Protein AF-A0A1Y3S748-F1 (afdb_monomer)

Secondary structure (DSSP, 8-state):
-HHHHHHHHHHHHHHHHHHHHHHHHHHHHHHHHHHHHHHHHHHHHHHHHHHHHHHHHHHHHHHHHHHHHHHHHHHTT-PPPHHHHHHHT--HHHHHHHHHHHHHHHHHHHHHTT-------------------------EEEETTTEEEEHHHHHHHHHTTSEEEEEE-TTSPEEEEE-S----S------

Solvent-accessible surface area (backbone atoms only — not comparable to full-atom values): 11242 Å² total; per-residue (Å²): 127,64,71,62,58,54,50,55,48,50,54,52,48,52,54,48,51,54,52,48,54,53,50,53,53,53,53,52,53,51,52,52,52,51,52,54,52,51,51,52,51,52,54,50,53,50,49,53,51,52,53,51,51,52,53,50,52,52,51,50,51,53,22,52,53,29,36,55,50,42,51,56,34,24,66,74,47,41,84,63,52,72,70,47,38,63,52,34,69,60,52,71,66,58,53,52,54,48,29,51,52,34,40,50,51,52,52,50,54,55,50,67,73,61,78,77,81,90,76,90,74,92,76,79,94,76,93,77,93,78,83,90,83,75,87,66,95,58,65,64,33,70,27,68,98,71,44,66,29,29,55,69,50,51,50,52,36,35,74,73,52,36,27,42,80,78,51,61,48,99,85,71,45,72,34,44,42,65,45,98,50,76,82,88,60,94,73,86,70,76,110

pLDDT: mean 78.71, std 17.32, range [29.34, 96.62]

Mean predicted aligned error: 19.44 Å

Structure (mmCIF, N/CA/C/O backbone):
data_AF-A0A1Y3S748-F1
#
_entry.id   AF-A0A1Y3S748-F1
#
loop_
_atom_site.group_PDB
_atom_site.id
_atom_site.type_symbol
_atom_site.label_atom_id
_atom_site.label_alt_id
_atom_site.label_comp_id
_atom_site.label_asym_id
_atom_site.label_entity_id
_atom_site.label_seq_id
_atom_site.pdbx_PDB_ins_code
_atom_site.Cartn_x
_atom_site.Cartn_y
_atom_site.Cartn_z
_atom_site.occupancy
_atom_site.B_iso_or_equiv
_atom_site.auth_seq_id
_atom_site.auth_comp_id
_atom_site.auth_asym_id
_atom_site.auth_atom_id
_atom_site.pdbx_PDB_model_num
ATOM 1 N N . LYS A 1 1 ? -48.186 2.922 76.878 1.00 57.69 1 LYS A N 1
ATOM 2 C CA . LYS A 1 1 ? -47.922 3.452 75.512 1.00 57.69 1 LYS A CA 1
ATOM 3 C C . LYS A 1 1 ? -46.750 2.746 74.786 1.00 57.69 1 LYS A C 1
ATOM 5 O O . LYS A 1 1 ? -46.243 3.296 73.823 1.00 57.69 1 LYS A O 1
ATOM 10 N N . LEU A 1 2 ? -46.349 1.522 75.176 1.00 58.25 2 LEU A N 1
ATOM 11 C CA . LEU A 1 2 ? -45.233 0.784 74.543 1.00 58.25 2 LEU A CA 1
ATOM 12 C C . LEU A 1 2 ? -45.619 0.041 73.246 1.00 58.25 2 LEU A C 1
ATOM 14 O O . LEU A 1 2 ? -44.793 -0.078 72.352 1.00 58.25 2 LEU A O 1
ATOM 18 N N . GLY A 1 3 ? -46.869 -0.423 73.120 1.00 61.03 3 GLY A N 1
ATOM 19 C CA . GLY A 1 3 ? -47.312 -1.209 71.956 1.00 61.03 3 GLY A CA 1
ATOM 20 C C . GLY A 1 3 ? -47.287 -0.448 70.624 1.00 61.03 3 GLY A C 1
ATOM 21 O O . GLY A 1 3 ? -46.913 -1.027 69.614 1.00 61.03 3 GLY A O 1
ATOM 22 N N . GLN A 1 4 ? -47.606 0.855 70.626 1.00 59.75 4 GLN A N 1
ATOM 23 C CA . GLN A 1 4 ? -47.505 1.688 69.415 1.00 59.75 4 GLN A CA 1
ATOM 24 C C . GLN A 1 4 ? -46.046 1.969 69.027 1.00 59.75 4 GLN A C 1
ATOM 26 O O . GLN A 1 4 ? -45.695 1.857 67.863 1.00 59.75 4 GLN A O 1
ATOM 31 N N . TYR A 1 5 ? -45.169 2.216 70.006 1.00 61.28 5 TYR A N 1
ATOM 32 C CA . TYR A 1 5 ? -43.748 2.485 69.751 1.00 61.28 5 TYR A CA 1
ATOM 33 C C . TYR A 1 5 ? -43.009 1.278 69.144 1.00 61.28 5 TYR A C 1
ATOM 35 O O . TYR A 1 5 ? -42.084 1.446 68.354 1.00 61.28 5 TYR A O 1
ATOM 43 N N . ASN A 1 6 ? -43.423 0.058 69.504 1.00 61.78 6 ASN A N 1
ATOM 44 C CA . ASN A 1 6 ? -42.869 -1.174 68.937 1.00 61.78 6 ASN A CA 1
ATOM 45 C C . ASN A 1 6 ? -43.401 -1.455 67.521 1.00 61.78 6 ASN A C 1
ATOM 47 O O . ASN A 1 6 ? -42.641 -1.932 66.685 1.00 61.78 6 ASN A O 1
ATOM 51 N N . GLY A 1 7 ? -44.663 -1.115 67.232 1.00 66.12 7 GLY A N 1
ATOM 52 C CA . GLY A 1 7 ? -45.237 -1.220 65.885 1.00 66.12 7 GLY A CA 1
ATOM 53 C C . GLY A 1 7 ? -44.633 -0.217 64.898 1.00 66.12 7 GLY A C 1
ATOM 54 O O . GLY A 1 7 ? -44.266 -0.599 63.791 1.00 66.12 7 GLY A O 1
ATOM 55 N N . ASP A 1 8 ? -44.440 1.033 65.324 1.00 69.56 8 ASP A N 1
ATOM 56 C CA . ASP A 1 8 ? -43.813 2.075 64.500 1.00 69.56 8 ASP A CA 1
ATOM 57 C C . ASP A 1 8 ? -42.334 1.765 64.217 1.00 69.56 8 ASP A C 1
ATOM 59 O O . ASP A 1 8 ? -41.838 2.027 63.120 1.00 69.56 8 ASP A O 1
ATOM 63 N N . LYS A 1 9 ? -41.626 1.153 65.181 1.00 70.75 9 LYS A N 1
ATOM 64 C CA . LYS A 1 9 ? -40.250 0.670 64.986 1.00 70.75 9 LYS A CA 1
ATOM 65 C C . LYS A 1 9 ? -40.161 -0.488 63.998 1.00 70.75 9 LYS A C 1
ATOM 67 O O . LYS A 1 9 ? -39.280 -0.459 63.146 1.00 70.75 9 LYS A O 1
ATOM 72 N N . GLU A 1 10 ? -41.035 -1.486 64.110 1.00 73.88 10 GLU A N 1
ATOM 73 C CA . GLU A 1 10 ? -41.064 -2.612 63.168 1.00 73.88 10 GLU A CA 1
ATOM 74 C C . GLU A 1 10 ? -41.426 -2.146 61.756 1.00 73.88 10 GLU A C 1
ATOM 76 O O . GLU A 1 10 ? -40.746 -2.494 60.795 1.00 73.88 10 GLU A O 1
ATOM 81 N N . PHE A 1 11 ? -42.416 -1.262 61.617 1.00 81.50 11 PHE A N 1
ATOM 82 C CA . PHE A 1 11 ? -42.778 -0.686 60.321 1.00 81.50 11 PHE A CA 1
ATOM 83 C C . PHE A 1 11 ? -41.630 0.123 59.695 1.00 81.50 11 PHE A C 1
ATOM 85 O O . PHE A 1 11 ? -41.334 -0.025 58.508 1.00 81.50 11 PHE A O 1
ATOM 92 N N . ALA A 1 12 ? -40.934 0.938 60.494 1.00 81.44 12 ALA A N 1
ATOM 93 C CA . ALA A 1 12 ? -39.760 1.678 60.037 1.00 81.44 12 ALA A CA 1
ATOM 94 C C . ALA A 1 12 ? -38.594 0.751 59.648 1.00 81.44 12 ALA A C 1
ATOM 96 O O . ALA A 1 12 ? -37.880 1.034 58.686 1.00 81.44 12 ALA A O 1
ATOM 97 N N . TYR A 1 13 ? -38.407 -0.358 60.368 1.00 81.81 13 TYR A N 1
ATOM 98 C CA . TYR A 1 13 ? -37.356 -1.332 60.084 1.00 81.81 13 TYR A CA 1
ATOM 99 C C . TYR A 1 13 ? -37.619 -2.115 58.790 1.00 81.81 13 TYR A C 1
ATOM 101 O O . TYR A 1 13 ? -36.712 -2.249 57.970 1.00 81.81 13 TYR A O 1
ATOM 109 N N . GLN A 1 14 ? -38.860 -2.546 58.552 1.00 87.25 14 GLN A N 1
ATOM 110 C CA . GLN A 1 14 ? -39.246 -3.191 57.291 1.00 87.25 14 GLN A CA 1
ATOM 111 C C . GLN A 1 14 ? -39.068 -2.244 56.098 1.00 87.25 14 GLN A C 1
ATOM 113 O O . GLN A 1 14 ? -38.466 -2.615 55.094 1.00 87.25 14 GLN A O 1
ATOM 118 N N . GLN A 1 15 ? -39.473 -0.978 56.244 1.00 84.88 15 GLN A N 1
ATOM 119 C CA . GLN A 1 15 ? -39.251 0.032 55.204 1.00 84.88 15 GLN A CA 1
ATOM 120 C C . GLN A 1 15 ? -37.765 0.305 54.937 1.00 84.88 15 GLN A C 1
ATOM 122 O O . GLN A 1 15 ? -37.368 0.552 53.796 1.00 84.88 15 GLN A O 1
ATOM 127 N N . TYR A 1 16 ? -36.922 0.253 55.970 1.00 88.31 16 TYR A N 1
ATOM 128 C CA . TYR A 1 16 ? -35.476 0.359 55.805 1.00 88.31 16 TYR A CA 1
ATOM 129 C C . TYR A 1 16 ? -34.901 -0.837 55.034 1.00 88.31 16 TYR A C 1
ATOM 131 O O . TYR A 1 16 ? -34.121 -0.631 54.104 1.00 88.31 16 TYR A O 1
ATOM 139 N N . LEU A 1 17 ? -35.302 -2.064 55.379 1.00 90.06 17 LEU A N 1
ATOM 140 C CA . LEU A 1 17 ? -34.872 -3.283 54.688 1.00 90.06 17 LEU A CA 1
ATOM 141 C C . LEU A 1 17 ? -35.274 -3.278 53.210 1.00 90.06 17 LEU A C 1
ATOM 143 O O . LEU A 1 17 ? -34.442 -3.559 52.348 1.00 90.06 17 LEU A O 1
ATOM 147 N N . ASP A 1 18 ? -36.510 -2.889 52.904 1.00 90.69 18 ASP A N 1
ATOM 148 C CA . ASP A 1 18 ? -36.993 -2.788 51.526 1.00 90.69 18 ASP A CA 1
ATOM 149 C C . ASP A 1 18 ? -36.196 -1.762 50.715 1.00 90.69 18 ASP A C 1
ATOM 151 O O . ASP A 1 18 ? -35.791 -2.025 49.577 1.00 90.69 18 ASP A O 1
ATOM 155 N N . ASN A 1 19 ? -35.910 -0.600 51.306 1.00 89.25 19 ASN A N 1
ATOM 156 C CA . ASN A 1 19 ? -35.074 0.413 50.667 1.00 89.25 19 ASN A CA 1
ATOM 157 C C . ASN A 1 19 ? -33.624 -0.056 50.492 1.00 89.25 19 ASN A C 1
ATOM 159 O O . ASN A 1 19 ? -33.014 0.219 49.456 1.00 89.25 19 ASN A O 1
ATOM 163 N N . TYR A 1 20 ? -33.078 -0.790 51.460 1.00 89.62 20 TYR A N 1
ATOM 164 C CA . TYR A 1 20 ? -31.736 -1.358 51.376 1.00 89.62 20 TYR A CA 1
ATOM 165 C C . TYR A 1 20 ? -31.628 -2.391 50.244 1.00 89.62 20 TYR A C 1
ATOM 167 O O . TYR A 1 20 ? -30.715 -2.309 49.423 1.00 89.62 20 TYR A O 1
ATOM 175 N N . ASN A 1 21 ? -32.598 -3.301 50.126 1.00 90.62 21 ASN A N 1
ATOM 176 C CA . ASN A 1 21 ? -32.639 -4.313 49.066 1.00 90.62 21 ASN A CA 1
ATOM 177 C C . ASN A 1 21 ? -32.766 -3.694 47.665 1.00 90.62 21 ASN A C 1
ATOM 179 O O . ASN A 1 21 ? -32.111 -4.141 46.717 1.00 90.62 21 ASN A O 1
ATOM 183 N N . LYS A 1 22 ? -33.563 -2.625 47.529 1.00 90.12 22 LYS A N 1
ATOM 184 C CA . LYS A 1 22 ? -33.654 -1.850 46.280 1.00 90.12 22 LYS A CA 1
ATOM 185 C C . LYS A 1 22 ? -32.325 -1.202 45.912 1.00 90.12 22 LYS A C 1
ATOM 187 O O . LYS A 1 22 ? -31.930 -1.258 44.750 1.00 90.12 22 LYS A O 1
ATOM 192 N N . LEU A 1 23 ? -31.630 -0.616 46.887 1.00 90.69 23 LEU A N 1
ATOM 193 C CA . LEU A 1 23 ? -30.332 0.010 46.654 1.00 90.69 23 LEU A CA 1
ATOM 194 C C . LEU A 1 23 ? -29.281 -1.020 46.219 1.00 90.69 23 LEU A C 1
ATOM 196 O O . LEU A 1 23 ? -28.557 -0.773 45.260 1.00 90.69 23 LEU A O 1
ATOM 200 N N . GLN A 1 24 ? -29.238 -2.186 46.868 1.00 88.62 24 GLN A N 1
ATOM 201 C CA . GLN A 1 24 ? -28.350 -3.285 46.474 1.00 88.62 24 GLN A CA 1
ATOM 202 C C . GLN A 1 24 ? -28.630 -3.762 45.043 1.00 88.62 24 GLN A C 1
ATOM 204 O O . GLN A 1 24 ? -27.704 -3.903 44.248 1.00 88.62 24 GLN A O 1
ATOM 209 N N . SER A 1 25 ? -29.907 -3.925 44.681 1.00 88.94 25 SER A N 1
ATOM 210 C CA . SER A 1 25 ? -30.296 -4.311 43.316 1.00 88.94 25 SER A CA 1
ATOM 211 C C . SER A 1 25 ? -29.895 -3.257 42.279 1.00 88.94 25 SER A C 1
ATOM 213 O O . SER A 1 25 ? -29.412 -3.594 41.202 1.00 88.94 25 SER A O 1
ATOM 215 N N . TYR A 1 26 ? -30.069 -1.971 42.597 1.00 86.62 26 TYR A N 1
ATOM 216 C CA . TYR A 1 26 ? -29.672 -0.877 41.711 1.00 86.62 26 TYR A CA 1
ATOM 217 C C . TYR A 1 26 ? -28.157 -0.838 41.486 1.00 86.62 26 TYR A C 1
ATOM 219 O O . TYR A 1 26 ? -27.719 -0.692 40.349 1.00 86.62 26 TYR A O 1
ATOM 227 N N . LEU A 1 27 ? -27.362 -1.012 42.547 1.00 86.69 27 LEU A N 1
ATOM 228 C CA . LEU A 1 27 ? -25.901 -1.051 42.452 1.00 86.69 27 LEU A CA 1
ATOM 229 C C . LEU A 1 27 ? -25.405 -2.247 41.631 1.00 86.69 27 LEU A C 1
ATOM 231 O O . LEU A 1 27 ? -24.523 -2.062 40.798 1.00 86.69 27 LEU A O 1
ATOM 235 N N . GLY A 1 28 ? -26.000 -3.431 41.816 1.00 85.62 28 GLY A N 1
ATOM 236 C CA . GLY A 1 28 ? -25.685 -4.616 41.011 1.00 85.62 28 GLY A CA 1
ATOM 237 C C . GLY A 1 28 ? -25.932 -4.378 39.520 1.00 85.62 28 GLY A C 1
ATOM 238 O O . GLY A 1 28 ? -25.017 -4.521 38.716 1.00 85.62 28 GLY A O 1
ATOM 239 N N . ASN A 1 29 ? -27.122 -3.878 39.166 1.00 83.94 29 ASN A N 1
ATOM 240 C CA . ASN A 1 29 ? -27.449 -3.537 37.778 1.00 83.94 29 ASN A CA 1
ATOM 241 C C . ASN A 1 29 ? -26.489 -2.492 37.190 1.00 83.94 29 ASN A C 1
ATOM 243 O O . ASN A 1 29 ? -26.109 -2.586 36.028 1.00 83.94 29 ASN A O 1
ATOM 247 N N . LEU A 1 30 ? -26.087 -1.486 37.976 1.00 83.31 30 LEU A N 1
ATOM 248 C CA . LEU A 1 30 ? -25.142 -0.470 37.513 1.00 83.31 30 LEU A CA 1
ATOM 249 C C . LEU A 1 30 ? -23.766 -1.070 37.216 1.00 83.31 30 LEU A C 1
ATOM 251 O O . LEU A 1 30 ? -23.098 -0.649 36.276 1.00 83.31 30 LEU A O 1
ATOM 255 N N . GLN A 1 31 ? -23.325 -2.020 38.035 1.00 81.31 31 GLN A N 1
ATOM 256 C CA . GLN A 1 31 ? -22.035 -2.677 37.876 1.00 81.31 31 GLN A CA 1
ATOM 257 C C . GLN A 1 31 ? -22.018 -3.595 36.647 1.00 81.31 31 GLN A C 1
ATOM 259 O O . GLN A 1 31 ? -21.046 -3.566 35.892 1.00 81.31 31 GLN A O 1
ATOM 264 N N . ASP A 1 32 ? -23.108 -4.324 36.399 1.00 82.19 32 ASP A N 1
ATOM 265 C CA . ASP A 1 32 ? -23.265 -5.165 35.208 1.00 82.19 32 ASP A CA 1
ATOM 266 C C . ASP A 1 32 ? -23.304 -4.321 33.924 1.00 82.19 32 ASP A C 1
ATOM 268 O O . ASP A 1 32 ? -22.556 -4.590 32.986 1.00 82.19 32 ASP A O 1
ATOM 272 N N . VAL A 1 33 ? -24.073 -3.223 33.915 1.00 81.69 33 VAL A N 1
ATOM 273 C CA . VAL A 1 33 ? -24.124 -2.286 32.776 1.00 81.69 33 VAL A CA 1
ATOM 274 C C . VAL A 1 33 ? -22.751 -1.674 32.485 1.00 81.69 33 VAL A C 1
ATOM 276 O O . VAL A 1 33 ? -22.342 -1.609 31.327 1.00 81.69 33 VAL A O 1
ATOM 279 N N . ASN A 1 34 ? -22.014 -1.257 33.520 1.00 86.94 34 ASN A N 1
ATOM 280 C CA . ASN A 1 34 ? -20.668 -0.704 33.342 1.00 86.94 34 ASN A CA 1
ATOM 281 C C . ASN A 1 34 ? -19.682 -1.741 32.783 1.00 86.94 34 ASN A C 1
ATOM 283 O O . ASN A 1 34 ? -18.836 -1.399 31.956 1.00 86.94 34 ASN A O 1
ATOM 287 N N . ASN A 1 35 ? -19.777 -3.003 33.212 1.00 85.12 35 ASN A N 1
ATOM 288 C CA . ASN A 1 35 ? -18.939 -4.072 32.675 1.00 85.12 35 ASN A CA 1
ATOM 289 C C . ASN A 1 35 ? -19.244 -4.339 31.196 1.00 85.12 35 ASN A C 1
ATOM 291 O O . ASN A 1 35 ? -18.310 -4.439 30.401 1.00 85.12 35 ASN A O 1
ATOM 295 N N . ASP A 1 36 ? -20.519 -4.402 30.814 1.00 90.75 36 ASP A N 1
ATOM 296 C CA . ASP A 1 36 ? -20.929 -4.615 29.422 1.00 90.75 36 ASP A CA 1
ATOM 297 C C . ASP A 1 36 ? -20.469 -3.474 28.504 1.00 90.75 36 ASP A C 1
ATOM 299 O O . ASP A 1 36 ? -19.992 -3.708 27.389 1.00 90.75 36 ASP A O 1
ATOM 303 N N . GLU A 1 37 ? -20.582 -2.229 28.968 1.00 89.75 37 GLU A N 1
ATOM 304 C CA . GLU A 1 37 ? -20.130 -1.053 28.224 1.00 89.75 37 GLU A CA 1
ATOM 305 C C . GLU A 1 37 ? -18.603 -1.040 28.057 1.00 89.75 37 GLU A C 1
ATOM 307 O O . GLU A 1 37 ? -18.096 -0.755 26.969 1.00 89.75 37 GLU A O 1
ATOM 312 N N . TYR A 1 38 ? -17.860 -1.441 29.094 1.00 88.50 38 TYR A N 1
ATOM 313 C CA . TYR A 1 38 ? -16.408 -1.577 29.013 1.00 88.50 38 TYR A CA 1
ATOM 314 C C . TYR A 1 38 ? -15.974 -2.673 28.030 1.00 88.50 38 TYR A C 1
ATOM 316 O O . TYR A 1 38 ? -15.060 -2.443 27.238 1.00 88.50 38 TYR A O 1
ATOM 324 N N . GLN A 1 39 ? -16.642 -3.833 28.020 1.00 91.88 39 GLN A N 1
ATOM 325 C CA . GLN A 1 39 ? -16.348 -4.891 27.043 1.00 91.88 39 GLN A CA 1
ATOM 326 C C . GLN A 1 39 ? -16.613 -4.423 25.609 1.00 91.88 39 GLN A C 1
ATOM 328 O O . GLN A 1 39 ? -15.751 -4.575 24.749 1.00 91.88 39 GLN A O 1
ATOM 333 N N . LYS A 1 40 ? -17.743 -3.745 25.362 1.00 94.00 40 LYS A N 1
ATOM 334 C CA . LYS A 1 40 ? -18.032 -3.147 24.047 1.00 94.00 40 LYS A CA 1
ATOM 335 C C . LYS A 1 40 ? -16.955 -2.160 23.606 1.00 94.00 40 LYS A C 1
ATOM 337 O O . LYS A 1 40 ? -16.585 -2.149 22.435 1.00 94.00 40 LYS A O 1
ATOM 342 N N . TYR A 1 41 ? -16.452 -1.335 24.523 1.00 93.94 41 TYR A N 1
ATOM 343 C CA . TYR A 1 41 ? -15.361 -0.414 24.219 1.00 93.94 41 TYR A CA 1
ATOM 344 C C . TYR A 1 41 ? -14.079 -1.160 23.824 1.00 93.94 41 TYR A C 1
ATOM 346 O O . TYR A 1 41 ? -13.422 -0.768 22.859 1.00 93.94 41 TYR A O 1
ATOM 354 N N . LEU A 1 42 ? -13.720 -2.232 24.538 1.00 94.38 42 LEU A N 1
ATOM 355 C CA . LEU A 1 42 ? -12.562 -3.060 24.189 1.00 94.38 42 LEU A CA 1
ATOM 356 C C . LEU A 1 42 ? -12.715 -3.691 22.799 1.00 94.38 42 LEU A C 1
ATOM 358 O O . LEU A 1 42 ? -11.788 -3.589 21.992 1.00 94.38 42 LEU A O 1
ATOM 362 N N . ASP A 1 43 ? -13.887 -4.252 22.501 1.00 96.00 43 ASP A N 1
ATOM 363 C CA . ASP A 1 43 ? -14.205 -4.830 21.191 1.00 96.00 43 ASP A CA 1
ATOM 364 C C . ASP A 1 43 ? -14.102 -3.777 20.074 1.00 96.00 43 ASP A C 1
ATOM 366 O O . ASP A 1 43 ? -13.504 -4.020 19.025 1.00 96.00 43 ASP A O 1
ATOM 370 N N . GLU A 1 44 ? -14.621 -2.566 20.303 1.00 95.94 44 GLU A N 1
ATOM 371 C CA . GLU A 1 44 ? -14.549 -1.470 19.331 1.00 95.94 44 GLU A CA 1
ATOM 372 C C . GLU A 1 44 ? -13.099 -1.016 19.087 1.00 95.94 44 GLU A C 1
ATOM 374 O O . GLU A 1 44 ? -12.706 -0.734 17.951 1.00 95.94 44 GLU A O 1
ATOM 379 N N . GLN A 1 45 ? -12.277 -0.953 20.138 1.00 93.12 45 GLN A N 1
ATOM 380 C CA . GLN A 1 45 ? -10.853 -0.637 20.005 1.00 93.12 45 GLN A CA 1
ATOM 381 C C . GLN A 1 45 ? -10.104 -1.717 19.223 1.00 93.12 45 GLN A C 1
ATOM 383 O O . GLN A 1 45 ? -9.260 -1.402 18.380 1.00 93.12 45 GLN A O 1
ATOM 388 N N . GLU A 1 46 ? -10.414 -2.988 19.471 1.00 95.88 46 GLU A N 1
ATOM 389 C CA . GLU A 1 46 ? -9.842 -4.096 18.717 1.00 95.88 46 GLU A CA 1
ATOM 390 C C . GLU A 1 46 ? -10.244 -4.048 17.243 1.00 95.88 46 GLU A C 1
ATOM 392 O O . GLU A 1 46 ? -9.377 -4.153 16.370 1.00 95.88 46 GLU A O 1
ATOM 397 N N . GLN A 1 47 ? -11.519 -3.793 16.957 1.00 95.81 47 GLN A N 1
ATOM 398 C CA . GLN A 1 47 ? -12.001 -3.645 15.592 1.00 95.81 47 GLN A CA 1
ATOM 399 C C . GLN A 1 47 ? -11.294 -2.494 14.863 1.00 95.81 47 GLN A C 1
ATOM 401 O O . GLN A 1 47 ? -10.798 -2.683 13.751 1.00 95.81 47 GLN A O 1
ATOM 406 N N . LYS A 1 48 ? -11.164 -1.322 15.498 1.00 95.94 48 LYS A N 1
ATOM 407 C CA . LYS A 1 48 ? -10.442 -0.175 14.917 1.00 95.94 48 LYS A CA 1
ATOM 408 C C . LYS A 1 48 ? -8.988 -0.513 14.606 1.00 95.94 48 LYS A C 1
ATOM 410 O O . LYS A 1 48 ? -8.479 -0.147 13.546 1.00 95.94 48 LYS A O 1
ATOM 415 N N . ARG A 1 49 ? -8.319 -1.230 15.511 1.00 96.44 49 ARG A N 1
ATOM 416 C CA . ARG A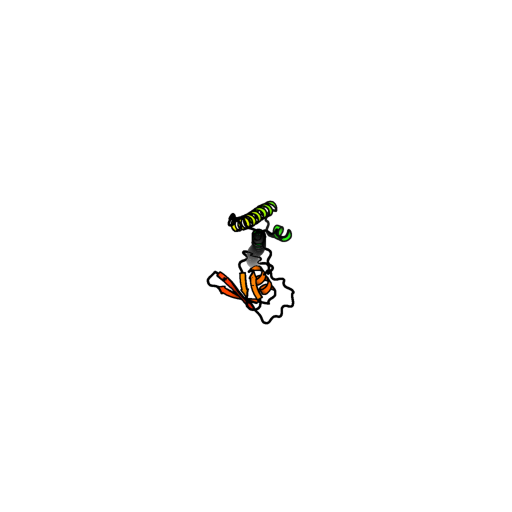 1 49 ? -6.932 -1.670 15.326 1.00 96.44 49 ARG A CA 1
ATOM 417 C C . ARG A 1 49 ? -6.813 -2.638 14.145 1.00 96.44 49 ARG A C 1
ATOM 419 O O . ARG A 1 49 ? -5.923 -2.469 13.313 1.00 96.44 49 ARG A O 1
ATOM 426 N N . TYR A 1 50 ? -7.733 -3.596 14.036 1.00 96.31 50 TYR A N 1
ATOM 427 C CA . TYR A 1 50 ? -7.786 -4.553 12.930 1.00 96.31 50 TYR A CA 1
ATOM 428 C C . TYR A 1 50 ? -8.030 -3.868 11.575 1.00 96.31 50 TYR A C 1
ATOM 430 O O . TYR A 1 50 ? -7.329 -4.132 10.598 1.00 96.31 50 TYR A O 1
ATOM 438 N N . GLU A 1 51 ? -8.982 -2.936 11.510 1.00 96.31 51 GLU A N 1
ATOM 439 C CA . GLU A 1 51 ? -9.263 -2.159 10.298 1.00 96.31 51 GLU A CA 1
ATOM 440 C C . GLU A 1 51 ? -8.062 -1.305 9.874 1.00 96.31 51 GLU A C 1
ATOM 442 O O . GLU A 1 51 ? -7.744 -1.215 8.684 1.00 96.31 51 GLU A O 1
ATOM 447 N N . GLN A 1 52 ? -7.364 -0.702 10.837 1.00 96.06 52 GLN A N 1
ATOM 448 C CA . GLN A 1 52 ? -6.158 0.074 10.574 1.00 96.06 52 GLN A CA 1
ATOM 449 C C . GLN A 1 52 ? -5.024 -0.807 10.028 1.00 96.06 52 GLN A C 1
ATOM 451 O O . GLN A 1 52 ? -4.347 -0.416 9.074 1.00 96.06 52 GLN A O 1
ATOM 456 N N . GLU A 1 53 ? -4.822 -1.996 10.596 1.00 96.62 53 GLU A N 1
ATOM 457 C CA . GLU A 1 53 ? -3.811 -2.952 10.138 1.00 96.62 53 GLU A CA 1
ATOM 458 C C . GLU A 1 53 ? -4.099 -3.441 8.712 1.00 96.62 53 GLU A C 1
ATOM 460 O O . GLU A 1 53 ? -3.212 -3.414 7.857 1.00 96.62 53 GLU A O 1
ATOM 465 N N . GLN A 1 54 ? -5.356 -3.775 8.410 1.00 95.88 54 GLN A N 1
ATOM 466 C CA . GLN A 1 54 ? -5.806 -4.137 7.061 1.00 95.88 54 GLN A CA 1
ATOM 467 C C . GLN A 1 54 ? -5.544 -3.018 6.043 1.00 95.88 54 GLN A C 1
ATOM 469 O O . GLN A 1 54 ? -5.045 -3.268 4.942 1.00 95.88 54 GLN A O 1
ATOM 474 N N . GLN A 1 55 ? -5.832 -1.765 6.402 1.00 95.62 55 GLN A N 1
ATOM 475 C CA . GLN A 1 55 ? -5.556 -0.618 5.533 1.00 95.62 55 GLN A CA 1
ATOM 476 C C . GLN A 1 55 ? -4.056 -0.432 5.282 1.00 95.62 55 GLN A C 1
ATOM 478 O O . GLN A 1 55 ? -3.655 -0.149 4.150 1.00 95.62 55 GLN A O 1
ATOM 483 N N . GLN A 1 56 ? -3.221 -0.604 6.307 1.00 95.62 56 GLN A N 1
ATOM 484 C CA . GLN A 1 56 ? -1.767 -0.543 6.155 1.00 95.62 56 GLN A CA 1
ATOM 485 C C . GLN A 1 56 ? -1.240 -1.690 5.288 1.00 95.62 56 GLN A C 1
ATOM 487 O O . GLN A 1 56 ? -0.404 -1.454 4.416 1.00 95.62 56 GLN A O 1
ATOM 492 N N . ALA A 1 57 ? -1.745 -2.910 5.477 1.00 96.25 57 ALA A N 1
ATOM 493 C CA . ALA A 1 57 ? -1.380 -4.066 4.666 1.00 96.25 57 ALA A CA 1
ATOM 494 C C . ALA A 1 57 ? -1.726 -3.843 3.186 1.00 96.25 57 ALA A C 1
ATOM 496 O O . ALA A 1 57 ? -0.888 -4.068 2.313 1.00 96.25 57 ALA A O 1
ATOM 497 N N . LEU A 1 58 ? -2.914 -3.304 2.897 1.00 96.31 58 LEU A N 1
ATOM 498 C CA . LEU A 1 58 ? -3.319 -2.965 1.534 1.00 96.31 58 LEU A CA 1
ATOM 499 C C . LEU A 1 58 ? -2.427 -1.878 0.916 1.00 96.31 58 LEU A C 1
ATOM 501 O O . LEU A 1 58 ? -2.084 -1.952 -0.264 1.00 96.31 58 LEU A O 1
ATOM 505 N N . GLN A 1 59 ? -2.046 -0.860 1.693 1.00 93.50 59 GLN A N 1
ATOM 506 C CA . GLN A 1 59 ? -1.128 0.180 1.224 1.00 93.50 59 GLN A CA 1
ATOM 507 C C . GLN A 1 59 ? 0.260 -0.386 0.911 1.00 93.50 59 GLN A C 1
ATOM 509 O O . GLN A 1 59 ? 0.787 -0.111 -0.167 1.00 93.50 59 GLN A O 1
ATOM 514 N N . LYS A 1 60 ? 0.810 -1.232 1.792 1.00 95.19 60 LYS A N 1
ATOM 515 C CA . LYS A 1 60 ? 2.081 -1.932 1.550 1.00 95.19 60 LYS A CA 1
ATOM 516 C C . LYS A 1 60 ? 2.013 -2.794 0.296 1.00 95.19 60 LYS A C 1
ATOM 518 O O . LYS A 1 60 ? 2.869 -2.663 -0.569 1.00 95.19 60 LYS A O 1
ATOM 523 N N . GLN A 1 61 ? 0.948 -3.577 0.135 1.00 95.62 61 GLN A N 1
ATOM 524 C CA . GLN A 1 61 ? 0.750 -4.402 -1.056 1.00 95.62 61 GLN A CA 1
ATOM 525 C C . GLN A 1 61 ? 0.719 -3.554 -2.339 1.00 95.62 61 GLN A C 1
ATOM 527 O O . GLN A 1 61 ? 1.340 -3.908 -3.341 1.00 95.62 61 GLN A O 1
ATOM 532 N N . LYS A 1 62 ? 0.018 -2.412 -2.332 1.00 93.25 62 LYS A N 1
ATOM 533 C CA . LYS A 1 62 ? -0.002 -1.493 -3.483 1.00 93.25 62 LYS A CA 1
ATOM 534 C C . LYS A 1 62 ? 1.386 -0.939 -3.795 1.00 93.25 62 LYS A C 1
ATOM 536 O O . LYS A 1 62 ? 1.753 -0.868 -4.968 1.00 93.25 62 LYS A O 1
ATOM 541 N N . GLN A 1 63 ? 2.140 -0.565 -2.766 1.00 94.94 63 GLN A N 1
ATOM 542 C CA . GLN A 1 63 ? 3.503 -0.072 -2.916 1.00 94.94 63 GLN A CA 1
ATOM 543 C C . GLN A 1 63 ? 4.431 -1.154 -3.487 1.00 94.94 63 GLN A C 1
ATOM 545 O O . GLN A 1 63 ? 5.147 -0.883 -4.447 1.00 94.94 63 GLN A O 1
ATOM 550 N N . GLU A 1 64 ? 4.371 -2.384 -2.977 1.00 95.62 64 GLU A N 1
ATOM 551 C CA . GLU A 1 64 ? 5.145 -3.529 -3.480 1.00 95.62 64 GLU A CA 1
ATOM 552 C C . GLU A 1 64 ? 4.837 -3.825 -4.954 1.00 95.62 64 GLU A C 1
ATOM 554 O O . GLU A 1 64 ? 5.744 -4.039 -5.759 1.00 95.62 64 GLU A O 1
ATOM 559 N N . MET A 1 65 ? 3.563 -3.764 -5.355 1.00 95.81 65 MET A N 1
ATOM 560 C CA . MET A 1 65 ? 3.200 -3.916 -6.765 1.00 95.81 65 MET A CA 1
ATOM 561 C C . MET A 1 65 ? 3.753 -2.784 -7.637 1.00 95.81 65 MET A C 1
ATOM 563 O O . MET A 1 65 ? 4.164 -3.034 -8.771 1.00 95.81 65 MET A O 1
ATOM 567 N N . ALA A 1 66 ? 3.769 -1.546 -7.137 1.00 95.31 66 ALA A N 1
ATOM 568 C CA . ALA A 1 66 ? 4.371 -0.424 -7.851 1.00 95.31 66 ALA A CA 1
ATOM 569 C C . ALA A 1 66 ? 5.894 -0.590 -7.978 1.00 95.31 66 ALA A C 1
ATOM 571 O O . ALA A 1 66 ? 6.434 -0.364 -9.059 1.00 95.31 66 ALA A O 1
ATOM 572 N N . GLN A 1 67 ? 6.568 -1.046 -6.920 1.00 95.12 67 GLN A N 1
ATOM 573 C CA . GLN A 1 67 ? 7.997 -1.374 -6.931 1.00 95.12 67 GLN A CA 1
ATOM 574 C C . GLN A 1 67 ? 8.322 -2.438 -7.981 1.00 95.12 67 GLN A C 1
ATOM 576 O O . GLN A 1 67 ? 9.152 -2.199 -8.853 1.00 95.12 67 GLN A O 1
ATOM 581 N N . ALA A 1 68 ? 7.588 -3.554 -7.995 1.00 95.62 68 ALA A N 1
ATOM 582 C CA . ALA A 1 68 ? 7.789 -4.614 -8.982 1.00 95.62 68 ALA A CA 1
ATOM 583 C C . ALA A 1 68 ? 7.607 -4.119 -10.431 1.00 95.62 68 ALA A C 1
ATOM 585 O O . ALA A 1 68 ? 8.344 -4.520 -11.336 1.00 95.62 68 ALA A O 1
ATOM 586 N N . GLN A 1 69 ? 6.641 -3.226 -10.669 1.00 94.94 69 GLN A N 1
ATOM 587 C CA . GLN A 1 69 ? 6.460 -2.620 -11.990 1.00 94.94 69 GLN A CA 1
ATOM 588 C C . GLN A 1 69 ? 7.609 -1.673 -12.354 1.00 94.94 69 GLN A C 1
ATOM 590 O O . GLN A 1 69 ? 8.084 -1.705 -13.491 1.00 94.94 69 GLN A O 1
ATOM 595 N N . VAL A 1 70 ? 8.066 -0.846 -11.408 1.00 95.50 70 VAL A N 1
ATOM 596 C CA . VAL A 1 70 ? 9.236 0.020 -11.591 1.00 95.50 70 VAL A CA 1
ATOM 597 C C . VAL A 1 70 ? 10.466 -0.813 -11.952 1.00 95.50 70 VAL A C 1
ATOM 599 O O . VAL A 1 70 ? 11.128 -0.506 -12.945 1.00 95.50 70 VAL A O 1
ATOM 602 N N . ASP A 1 71 ? 10.726 -1.894 -11.223 1.00 94.19 71 ASP A N 1
ATOM 603 C CA . ASP A 1 71 ? 11.871 -2.776 -11.451 1.00 94.19 71 ASP A CA 1
ATOM 604 C C . ASP A 1 71 ? 11.829 -3.427 -12.835 1.00 94.19 71 ASP A C 1
ATOM 606 O O . ASP A 1 71 ? 12.833 -3.435 -13.550 1.00 94.19 71 ASP A O 1
ATOM 610 N N . GLY A 1 72 ? 10.657 -3.904 -13.266 1.00 92.62 72 GLY A N 1
ATOM 611 C CA . GLY A 1 72 ? 10.480 -4.460 -14.608 1.00 92.62 72 GLY A CA 1
ATOM 612 C C . GLY A 1 72 ? 10.761 -3.439 -15.717 1.00 92.62 72 GLY A C 1
ATOM 613 O O . GLY A 1 72 ? 11.407 -3.760 -16.718 1.00 92.62 72 GLY A O 1
ATOM 614 N N . ILE A 1 73 ? 10.329 -2.187 -15.533 1.00 91.06 73 ILE A N 1
ATOM 615 C CA . ILE A 1 73 ? 10.587 -1.097 -16.486 1.00 91.06 73 ILE A CA 1
ATOM 616 C C . ILE A 1 73 ? 12.080 -0.735 -16.514 1.00 91.06 73 ILE A C 1
ATOM 618 O O . ILE A 1 73 ? 12.659 -0.570 -17.593 1.00 91.06 73 ILE A O 1
ATOM 622 N N . LEU A 1 74 ? 12.719 -0.666 -15.344 1.00 92.56 74 LEU A N 1
ATOM 623 C CA . LEU A 1 74 ? 14.152 -0.411 -15.220 1.00 92.56 74 LEU A CA 1
ATOM 624 C C . LEU A 1 74 ? 14.986 -1.510 -15.876 1.00 92.56 74 LEU A C 1
ATOM 626 O O . LEU A 1 74 ? 15.940 -1.206 -16.594 1.00 92.56 74 LEU A O 1
ATOM 630 N N . GLN A 1 75 ? 14.599 -2.774 -15.697 1.00 91.00 75 GLN A N 1
ATOM 631 C CA . GLN A 1 75 ? 15.253 -3.917 -16.328 1.00 91.00 75 GLN A CA 1
ATOM 632 C C . GLN A 1 75 ? 15.161 -3.864 -17.859 1.00 91.00 75 GLN A C 1
ATOM 634 O O . GLN A 1 75 ? 16.098 -4.273 -18.547 1.00 91.00 75 GLN A O 1
ATOM 639 N N . ALA A 1 76 ? 14.072 -3.313 -18.401 1.00 87.81 76 ALA A N 1
ATOM 640 C CA . ALA A 1 76 ? 13.933 -3.044 -19.831 1.00 87.81 76 ALA A CA 1
ATOM 641 C C . ALA A 1 76 ? 14.802 -1.862 -20.321 1.00 87.81 76 ALA A C 1
ATOM 643 O O . ALA A 1 76 ? 14.862 -1.601 -21.522 1.00 87.81 76 ALA A O 1
ATOM 644 N N . GLY A 1 77 ? 15.486 -1.144 -19.422 1.00 87.81 77 GLY A N 1
ATOM 645 C CA . GLY A 1 77 ? 16.339 0.004 -19.744 1.00 87.81 77 GLY A CA 1
ATOM 646 C C . GLY A 1 77 ? 15.571 1.305 -20.006 1.00 87.81 77 GLY A C 1
ATOM 647 O O . GLY A 1 77 ? 16.138 2.259 -20.561 1.00 87.81 77 GLY A O 1
ATOM 648 N N . VAL A 1 78 ? 14.294 1.355 -19.614 1.00 90.44 78 VAL A N 1
ATOM 649 C CA . VAL A 1 78 ? 13.387 2.497 -19.799 1.00 90.44 78 VAL A CA 1
ATOM 650 C C . VAL A 1 78 ? 13.142 3.186 -18.4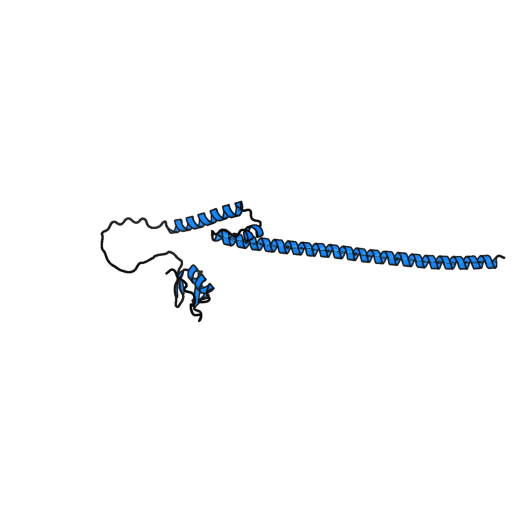54 1.00 90.44 78 VAL A C 1
ATOM 652 O O . VAL A 1 78 ? 13.239 2.566 -17.400 1.00 90.44 78 VAL A O 1
ATOM 655 N N . MET A 1 79 ? 12.863 4.492 -18.476 1.00 91.00 79 MET A N 1
ATOM 656 C CA . MET A 1 79 ? 12.539 5.237 -17.259 1.00 91.00 79 MET A CA 1
ATOM 657 C C . MET A 1 79 ? 11.059 5.034 -16.886 1.00 91.00 79 MET A C 1
ATOM 659 O O . MET A 1 79 ? 10.200 5.261 -17.743 1.00 91.00 79 MET A O 1
ATOM 663 N N . PRO A 1 80 ? 10.740 4.634 -15.641 1.00 91.88 80 PRO A N 1
ATOM 664 C CA . PRO A 1 80 ? 9.361 4.563 -15.167 1.00 91.88 80 PRO A CA 1
ATOM 665 C C . PRO A 1 80 ? 8.700 5.947 -15.113 1.00 91.88 80 PRO A C 1
ATOM 667 O O . PRO A 1 80 ? 9.375 6.977 -15.076 1.00 91.88 80 PRO A O 1
ATOM 670 N N . SER A 1 81 ? 7.365 5.981 -15.101 1.00 93.06 81 SER A N 1
ATOM 671 C CA . SER A 1 81 ? 6.630 7.246 -14.985 1.00 93.06 81 SER A CA 1
ATOM 672 C C . SER A 1 81 ? 6.773 7.847 -13.584 1.00 93.06 81 SER A C 1
ATOM 674 O O . SER A 1 81 ? 6.889 7.122 -12.597 1.00 93.06 81 SER A O 1
ATOM 676 N N . SER A 1 82 ? 6.704 9.176 -13.481 1.00 92.94 82 SER A N 1
ATOM 677 C CA . SER A 1 82 ? 6.811 9.897 -12.203 1.00 92.94 82 SER A CA 1
ATOM 678 C C . SER A 1 82 ? 5.779 9.438 -11.167 1.00 92.94 82 SER A C 1
ATOM 680 O O . SER A 1 82 ? 6.104 9.318 -9.990 1.00 92.94 82 SER A O 1
ATOM 682 N N . SER A 1 83 ? 4.556 9.120 -11.603 1.00 94.19 83 SER A N 1
ATOM 683 C CA . SER A 1 83 ? 3.505 8.588 -10.729 1.00 94.19 83 SER A CA 1
ATOM 684 C C . SER A 1 83 ? 3.847 7.197 -10.187 1.00 94.19 83 SER A C 1
ATOM 686 O O . SER A 1 83 ? 3.620 6.943 -9.007 1.00 94.19 83 SER A O 1
ATOM 688 N N . LEU A 1 84 ? 4.434 6.319 -11.010 1.00 93.31 84 LEU A N 1
ATOM 689 C CA . LEU A 1 84 ? 4.863 4.986 -10.574 1.00 93.31 84 LEU A CA 1
ATOM 690 C C . LEU A 1 84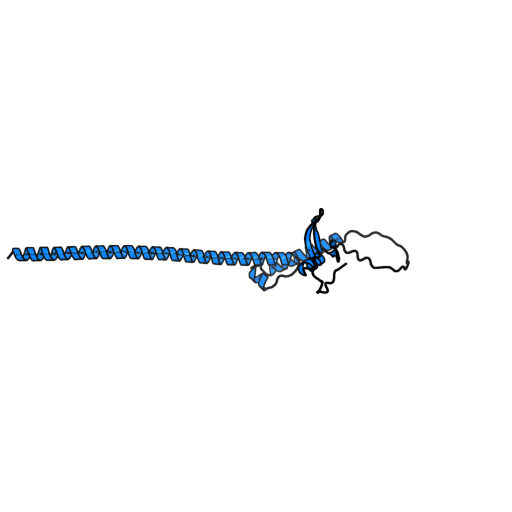 ? 6.039 5.069 -9.597 1.00 93.31 84 LEU A C 1
ATOM 692 O O . LEU A 1 84 ? 6.062 4.353 -8.601 1.00 93.31 84 LEU A O 1
ATOM 696 N N . ILE A 1 85 ? 6.991 5.967 -9.871 1.00 93.56 85 ILE A N 1
ATOM 697 C CA . ILE A 1 85 ? 8.140 6.227 -8.994 1.00 93.56 85 ILE A CA 1
ATOM 698 C C . ILE A 1 85 ? 7.635 6.698 -7.627 1.00 93.56 85 ILE A C 1
ATOM 700 O O . ILE A 1 85 ? 7.974 6.088 -6.615 1.00 93.56 85 ILE A O 1
ATOM 704 N N . ALA A 1 86 ? 6.740 7.689 -7.598 1.00 93.12 86 ALA A N 1
ATOM 705 C CA . ALA A 1 86 ? 6.132 8.169 -6.360 1.00 93.12 86 ALA A CA 1
ATOM 706 C C . ALA A 1 86 ? 5.376 7.057 -5.608 1.00 93.12 86 ALA A C 1
ATOM 708 O O . ALA A 1 86 ? 5.537 6.920 -4.399 1.00 93.12 86 ALA A O 1
ATOM 709 N N . ALA A 1 87 ? 4.603 6.227 -6.317 1.00 92.56 87 ALA A N 1
ATOM 710 C CA . ALA A 1 87 ? 3.853 5.121 -5.719 1.00 92.56 87 ALA A CA 1
ATOM 711 C C . ALA A 1 87 ? 4.749 3.991 -5.181 1.00 92.56 87 ALA A C 1
ATOM 713 O O . ALA A 1 87 ? 4.391 3.341 -4.204 1.00 92.56 87 ALA A O 1
ATOM 714 N N . SER A 1 88 ? 5.908 3.754 -5.802 1.00 93.75 88 SER A N 1
ATOM 715 C CA . SER A 1 88 ? 6.882 2.748 -5.356 1.00 93.75 88 SER A CA 1
ATOM 716 C C . SER A 1 88 ? 7.630 3.167 -4.083 1.00 93.75 88 SER A C 1
ATOM 718 O O . SER A 1 88 ? 8.101 2.324 -3.316 1.00 93.75 88 SER A O 1
ATOM 720 N N . GLY A 1 89 ? 7.732 4.476 -3.837 1.00 93.44 89 GLY A N 1
ATOM 721 C CA . GLY A 1 89 ? 8.536 5.040 -2.754 1.00 93.44 89 GLY A CA 1
ATOM 722 C C . GLY A 1 89 ? 10.048 4.990 -3.007 1.00 93.44 89 GLY A C 1
ATOM 723 O O . GLY A 1 89 ? 10.818 5.277 -2.094 1.00 93.44 89 GLY A O 1
ATOM 724 N N . TYR A 1 90 ? 10.495 4.633 -4.215 1.00 93.56 90 TYR A N 1
ATOM 725 C CA . TYR A 1 90 ? 11.908 4.705 -4.575 1.00 93.56 90 TYR A CA 1
ATOM 726 C C . TYR A 1 90 ? 12.368 6.145 -4.785 1.00 93.56 90 TYR A C 1
ATOM 728 O O . TYR A 1 90 ? 11.651 6.977 -5.345 1.00 93.56 90 TYR A O 1
ATOM 736 N N . SER A 1 91 ? 13.600 6.429 -4.361 1.00 93.88 91 SER A N 1
ATOM 737 C CA . SER A 1 91 ? 14.211 7.734 -4.586 1.00 93.88 91 SER A CA 1
ATOM 738 C C . SER A 1 91 ? 14.619 7.904 -6.047 1.00 93.88 91 SER A C 1
ATOM 740 O O . SER A 1 91 ? 14.967 6.943 -6.740 1.00 93.88 91 SER A O 1
ATOM 742 N N . GLN A 1 92 ? 14.616 9.145 -6.523 1.00 88.75 92 GLN A N 1
ATOM 743 C CA . GLN A 1 92 ? 14.983 9.440 -7.905 1.00 88.75 92 GLN A CA 1
ATOM 744 C C . GLN A 1 92 ? 16.441 9.046 -8.199 1.00 88.75 92 GLN A C 1
ATOM 746 O O . GLN A 1 92 ? 16.757 8.591 -9.298 1.00 88.75 92 GLN A O 1
ATOM 751 N N . GLU A 1 93 ? 17.326 9.165 -7.210 1.00 91.38 93 GLU A N 1
ATOM 752 C CA . GLU A 1 93 ? 18.733 8.774 -7.298 1.00 91.38 93 GLU A CA 1
ATOM 753 C C . GLU A 1 93 ? 18.875 7.265 -7.509 1.00 91.38 93 GLU A C 1
ATOM 755 O O . GLU A 1 93 ? 19.649 6.838 -8.369 1.00 91.38 93 GLU A O 1
ATOM 760 N N . TYR A 1 94 ? 18.091 6.464 -6.778 1.00 92.75 94 TYR A N 1
ATOM 761 C CA . TYR A 1 94 ? 18.069 5.010 -6.919 1.00 92.75 94 TYR A CA 1
ATOM 762 C C . TYR A 1 94 ? 17.621 4.600 -8.326 1.00 92.75 94 TYR A C 1
ATOM 764 O O . TYR A 1 94 ? 18.317 3.840 -9.002 1.00 92.75 94 TYR A O 1
ATOM 772 N N . ILE A 1 95 ? 16.513 5.175 -8.807 1.00 94.69 95 ILE A N 1
ATOM 773 C CA . ILE A 1 95 ? 15.980 4.936 -10.157 1.00 94.69 95 ILE A CA 1
ATOM 774 C C . ILE A 1 95 ? 17.021 5.278 -11.228 1.00 94.69 95 ILE A C 1
ATOM 776 O O . ILE A 1 95 ? 17.273 4.479 -12.133 1.00 94.69 95 ILE A O 1
ATOM 780 N N . ASN A 1 96 ? 17.658 6.446 -11.120 1.00 91.19 96 ASN A N 1
ATOM 781 C CA . ASN A 1 96 ? 18.651 6.908 -12.087 1.00 91.19 96 ASN A CA 1
ATOM 782 C C . ASN A 1 96 ? 19.885 5.995 -12.121 1.00 91.19 96 ASN A C 1
ATOM 784 O O . ASN A 1 96 ? 20.350 5.635 -13.205 1.00 91.19 96 ASN A O 1
ATOM 788 N N . ALA A 1 97 ? 20.401 5.601 -10.953 1.00 92.56 97 ALA A N 1
ATOM 789 C CA . ALA A 1 97 ? 21.539 4.691 -10.855 1.00 92.56 97 ALA A CA 1
ATOM 790 C C . ALA A 1 97 ? 21.216 3.327 -11.482 1.00 92.56 97 ALA A C 1
ATOM 792 O O . ALA A 1 97 ? 21.996 2.801 -12.283 1.00 92.56 97 ALA A O 1
ATOM 793 N N . MET A 1 98 ? 20.033 2.783 -11.188 1.00 92.25 98 MET A N 1
ATOM 794 C CA . MET A 1 98 ? 19.623 1.480 -11.702 1.00 92.25 98 MET A CA 1
ATOM 795 C C . MET A 1 98 ? 19.382 1.504 -13.215 1.00 92.25 98 MET A C 1
ATOM 797 O O . MET A 1 98 ? 19.798 0.594 -13.934 1.00 92.25 98 MET A O 1
ATOM 801 N N . LEU A 1 99 ? 18.800 2.588 -13.729 1.00 91.38 99 LEU A N 1
ATOM 802 C CA . LEU A 1 99 ? 18.624 2.801 -15.163 1.00 91.38 99 LEU A CA 1
ATOM 803 C C . LEU A 1 99 ? 19.969 2.836 -15.905 1.00 91.38 99 LEU A C 1
ATOM 805 O O . LEU A 1 99 ? 20.110 2.218 -16.963 1.00 91.38 99 LEU A O 1
ATOM 809 N N . GLN A 1 100 ? 20.967 3.541 -15.361 1.00 91.69 100 GLN A N 1
ATOM 810 C CA . GLN A 1 100 ? 22.314 3.580 -15.940 1.00 91.69 100 GLN A CA 1
ATOM 811 C C . GLN A 1 100 ? 22.949 2.188 -15.967 1.00 91.69 100 GLN A C 1
ATOM 813 O O . GLN A 1 100 ? 23.493 1.796 -17.002 1.00 91.69 100 GLN A O 1
ATOM 818 N N . TYR A 1 101 ? 22.828 1.428 -14.877 1.00 92.56 101 TYR A N 1
ATOM 819 C CA . TYR A 1 101 ? 23.322 0.055 -14.796 1.00 92.56 101 TYR A CA 1
ATOM 820 C C . TYR A 1 101 ? 22.703 -0.843 -15.879 1.00 92.56 101 TYR A C 1
ATOM 822 O O . TYR A 1 101 ? 23.430 -1.474 -16.650 1.00 92.56 101 TYR A O 1
ATOM 830 N N . TYR A 1 102 ? 21.372 -0.863 -16.004 1.00 91.00 102 TYR A N 1
ATOM 831 C CA . TYR A 1 102 ? 20.698 -1.708 -16.995 1.00 91.00 102 TYR A CA 1
ATOM 832 C C . TYR A 1 102 ? 21.007 -1.293 -18.438 1.00 91.00 102 TYR A C 1
ATOM 834 O O . TYR A 1 102 ? 21.222 -2.157 -19.291 1.00 91.00 102 TYR A O 1
ATOM 842 N N . ARG A 1 103 ? 21.131 0.011 -18.716 1.00 89.00 103 ARG A N 1
ATOM 843 C CA . ARG A 1 103 ? 21.561 0.511 -20.033 1.00 89.00 103 ARG A CA 1
ATOM 844 C C . ARG A 1 103 ? 22.990 0.099 -20.375 1.00 89.00 103 ARG A C 1
ATOM 846 O O . ARG A 1 103 ? 23.242 -0.344 -21.493 1.00 89.00 103 ARG A O 1
ATOM 853 N N . GLN A 1 104 ? 23.919 0.205 -19.424 1.00 88.19 104 GLN A N 1
ATOM 854 C CA . GLN A 1 104 ? 25.300 -0.243 -19.616 1.00 88.19 104 GLN A CA 1
ATOM 855 C C . GLN A 1 104 ? 25.370 -1.755 -19.836 1.00 88.19 104 GLN A C 1
ATOM 857 O O . GLN A 1 104 ? 26.073 -2.206 -20.737 1.00 88.19 104 GLN A O 1
ATOM 862 N N . LYS A 1 105 ? 24.596 -2.536 -19.076 1.00 87.44 105 LYS A N 1
ATOM 863 C CA . LYS A 1 105 ? 24.498 -3.991 -19.236 1.00 87.44 105 LYS A CA 1
ATOM 864 C C . LYS A 1 105 ? 23.971 -4.379 -20.619 1.00 87.44 105 LYS A C 1
ATOM 866 O O . LYS A 1 105 ? 24.556 -5.244 -21.267 1.00 87.44 105 LYS A O 1
ATOM 871 N N . ALA A 1 106 ? 22.922 -3.711 -21.100 1.00 81.31 106 ALA A N 1
ATOM 872 C CA . ALA A 1 106 ? 22.397 -3.915 -22.450 1.00 81.31 106 ALA A CA 1
ATOM 873 C C . ALA A 1 106 ? 23.428 -3.541 -23.534 1.00 81.31 106 ALA A C 1
ATOM 875 O O . ALA A 1 106 ? 23.627 -4.295 -24.486 1.00 81.31 106 ALA A O 1
ATOM 876 N N . ALA A 1 107 ? 24.148 -2.426 -23.365 1.00 80.12 107 ALA A N 1
ATOM 877 C CA . ALA A 1 107 ? 25.200 -2.001 -24.290 1.00 80.12 107 ALA A CA 1
ATOM 878 C C . ALA A 1 107 ? 26.420 -2.943 -24.287 1.00 80.12 107 ALA A C 1
ATOM 880 O O . ALA A 1 107 ? 27.001 -3.212 -25.338 1.00 80.12 107 ALA A O 1
ATOM 881 N N . ALA A 1 108 ? 26.808 -3.475 -23.127 1.00 79.50 108 ALA A N 1
ATOM 882 C CA . ALA A 1 108 ? 27.883 -4.454 -23.002 1.00 79.50 108 ALA A CA 1
ATOM 883 C C . ALA A 1 108 ? 27.506 -5.799 -23.641 1.00 79.50 108 ALA A C 1
ATOM 885 O O . ALA A 1 108 ? 28.331 -6.382 -24.339 1.00 79.50 108 ALA A O 1
ATOM 886 N N . ALA A 1 109 ? 26.257 -6.252 -23.478 1.00 76.38 109 ALA A N 1
ATOM 887 C CA . ALA A 1 109 ? 25.737 -7.438 -24.161 1.00 76.38 109 ALA A CA 1
ATOM 888 C C . ALA A 1 109 ? 25.699 -7.258 -25.691 1.00 76.38 109 ALA A C 1
ATOM 890 O O . ALA A 1 109 ? 26.055 -8.169 -26.436 1.00 76.38 109 ALA A O 1
ATOM 891 N N . ALA A 1 110 ? 25.347 -6.062 -26.175 1.00 70.81 110 ALA A N 1
ATOM 892 C CA . ALA A 1 110 ? 25.453 -5.742 -27.597 1.00 70.81 110 ALA A CA 1
ATOM 893 C C . ALA A 1 110 ? 26.917 -5.789 -28.081 1.00 70.81 110 ALA A C 1
ATOM 895 O O . ALA A 1 110 ? 27.208 -6.351 -29.136 1.00 70.81 110 ALA A O 1
ATOM 896 N N . ARG A 1 111 ? 27.866 -5.280 -27.285 1.00 61.81 111 ARG A N 1
ATOM 897 C CA . ARG A 1 111 ? 29.303 -5.307 -27.608 1.00 61.81 111 ARG A CA 1
ATOM 898 C C . ARG A 1 111 ? 29.903 -6.714 -27.602 1.00 61.81 111 ARG A C 1
ATOM 900 O O . ARG A 1 111 ? 30.674 -7.022 -28.509 1.00 61.81 111 ARG A O 1
ATOM 907 N N . SER A 1 112 ? 29.530 -7.579 -26.658 1.00 55.50 112 SER A N 1
ATOM 908 C CA . SER A 1 112 ? 29.987 -8.977 -26.624 1.00 55.50 112 SER A CA 1
ATOM 909 C C . SER A 1 112 ? 29.385 -9.834 -27.741 1.00 55.50 112 SER A C 1
ATOM 911 O O . SER A 1 112 ? 29.997 -10.815 -28.146 1.00 55.50 112 SER A O 1
ATOM 913 N N . SER A 1 113 ? 28.24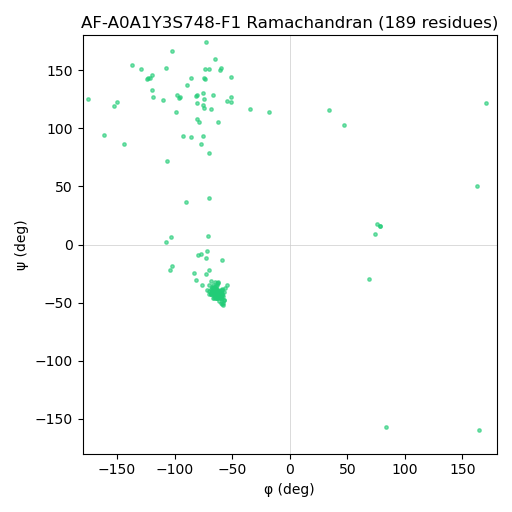5 -9.432 -28.314 1.00 52.81 113 SER A N 1
ATOM 914 C CA . SER A 1 113 ? 27.721 -10.030 -29.551 1.00 52.81 113 SER A CA 1
ATOM 915 C C . SER A 1 113 ? 28.437 -9.557 -30.830 1.00 52.81 113 SER A C 1
ATOM 917 O O . SER A 1 113 ? 28.216 -10.125 -31.895 1.00 52.81 113 SER A O 1
ATOM 919 N N . SER A 1 114 ? 29.319 -8.550 -30.736 1.00 46.91 114 SER A N 1
ATOM 920 C CA . SER A 1 114 ? 30.048 -7.962 -31.876 1.00 46.91 114 SER A CA 1
ATOM 921 C C . SER A 1 114 ? 31.543 -8.319 -31.943 1.00 46.91 114 SER A C 1
ATOM 923 O O . SER A 1 114 ? 32.243 -7.863 -32.843 1.00 46.91 114 SER A O 1
ATOM 925 N N . SER A 1 115 ? 32.066 -9.145 -31.027 1.00 45.50 115 SER A N 1
ATOM 926 C CA . SER A 1 115 ? 33.508 -9.438 -30.924 1.00 45.50 115 SER A CA 1
ATOM 927 C C . SER A 1 115 ? 33.981 -10.642 -31.755 1.00 45.50 115 SER A C 1
ATOM 929 O O . SER A 1 115 ? 34.852 -11.393 -31.317 1.00 45.50 115 SER A O 1
ATOM 931 N N . GLY A 1 116 ? 33.421 -10.854 -32.946 1.00 46.62 116 GLY A N 1
ATOM 932 C CA . GLY A 1 116 ? 33.818 -11.951 -33.831 1.00 46.62 116 GLY A CA 1
ATOM 933 C C . GLY A 1 116 ? 33.772 -11.540 -35.294 1.00 46.62 116 GLY A C 1
ATOM 934 O O . GLY A 1 116 ? 32.763 -11.763 -35.952 1.00 46.62 116 GLY A O 1
ATOM 935 N N . GLY A 1 117 ? 34.849 -10.944 -35.814 1.00 44.38 117 GLY A N 1
ATOM 936 C CA . GLY A 1 117 ? 34.930 -10.686 -37.254 1.00 44.38 117 GLY A CA 1
ATOM 937 C C . GLY A 1 117 ? 35.969 -9.671 -37.715 1.00 44.38 117 GLY A C 1
ATOM 938 O O . GLY A 1 117 ? 35.628 -8.788 -38.489 1.00 44.38 117 GLY A O 1
ATOM 939 N N . SER A 1 118 ? 37.228 -9.802 -37.293 1.00 44.59 118 SER A N 1
ATOM 940 C CA . SER A 1 118 ? 38.350 -9.143 -37.980 1.00 44.59 118 SER A CA 1
ATOM 941 C C . SER A 1 118 ? 39.153 -10.193 -38.740 1.00 44.59 118 SER A C 1
ATOM 943 O O . SER A 1 118 ? 40.246 -10.571 -38.329 1.00 44.59 118 SER A O 1
ATOM 945 N N . SER A 1 119 ? 38.584 -10.704 -39.835 1.00 41.25 119 SER A N 1
ATOM 946 C CA . SER A 1 119 ? 39.332 -11.468 -40.833 1.00 41.25 119 SER A CA 1
ATOM 947 C C . SER A 1 119 ? 39.691 -10.551 -41.994 1.00 41.25 119 SER A C 1
ATOM 949 O O . SER A 1 119 ? 38.836 -10.051 -42.724 1.00 41.25 119 SER A O 1
ATOM 951 N N . SER A 1 120 ? 40.990 -10.337 -42.128 1.00 47.53 120 SER A N 1
ATOM 952 C CA . SER A 1 120 ? 41.667 -9.794 -43.291 1.00 47.53 120 SER A CA 1
ATOM 953 C C . SER A 1 120 ? 41.278 -10.534 -44.573 1.00 47.53 120 SER A C 1
ATOM 955 O O . SER A 1 120 ? 41.539 -11.724 -44.712 1.00 47.53 120 SER A O 1
ATOM 957 N N . SER A 1 121 ? 40.755 -9.816 -45.566 1.00 40.09 121 SER A N 1
ATOM 958 C CA . SER A 1 121 ? 40.794 -10.287 -46.956 1.00 40.09 121 SER A CA 1
ATOM 959 C C . SER A 1 121 ? 40.561 -9.147 -47.944 1.00 40.09 121 SER A C 1
ATOM 961 O O . SER A 1 121 ? 39.447 -8.775 -48.294 1.00 40.09 121 SER A O 1
ATOM 963 N N . LYS A 1 122 ? 41.695 -8.615 -48.389 1.00 48.09 122 LYS A N 1
ATOM 964 C CA . LYS A 1 122 ? 41.979 -8.075 -49.719 1.00 48.09 122 LYS A CA 1
ATOM 965 C C . LYS A 1 122 ? 41.241 -8.862 -50.815 1.00 48.09 122 LYS A C 1
ATOM 967 O O . LYS A 1 122 ? 41.580 -10.023 -50.991 1.00 48.09 122 LYS A O 1
ATOM 972 N N . SER A 1 123 ? 40.319 -8.250 -51.568 1.00 36.47 123 SER A N 1
ATOM 973 C CA . SER A 1 123 ? 40.124 -8.558 -53.000 1.00 36.47 123 SER A CA 1
ATOM 974 C C . SER A 1 123 ? 39.093 -7.656 -53.689 1.00 36.47 123 SER A C 1
ATOM 976 O O . SER A 1 123 ? 37.946 -7.569 -53.270 1.00 36.47 123 SER A O 1
ATOM 978 N N . SER A 1 124 ? 39.553 -7.035 -54.776 1.00 37.91 124 SER A N 1
ATOM 979 C CA . SER A 1 124 ? 38.881 -6.811 -56.065 1.00 37.91 124 SER A CA 1
ATOM 980 C C . SER A 1 124 ? 37.366 -6.561 -56.123 1.00 37.91 124 SER A C 1
ATOM 982 O O . SER A 1 124 ? 36.549 -7.467 -55.975 1.00 37.91 124 SER A O 1
ATOM 984 N N . THR A 1 125 ? 37.040 -5.350 -56.572 1.00 40.53 125 THR A N 1
ATOM 985 C CA . THR A 1 125 ? 35.961 -5.010 -57.507 1.00 40.53 125 THR A CA 1
ATOM 986 C C . THR A 1 125 ? 35.432 -6.199 -58.315 1.00 40.53 125 THR A C 1
ATOM 988 O O . THR A 1 125 ? 36.131 -6.708 -59.187 1.00 40.53 125 THR A O 1
ATOM 991 N N . THR A 1 126 ? 34.176 -6.589 -58.099 1.00 34.00 126 THR A N 1
ATOM 992 C CA . THR A 1 126 ? 33.312 -7.155 -59.147 1.00 34.00 126 THR A CA 1
ATOM 993 C C . THR A 1 126 ? 31.853 -6.860 -58.802 1.00 34.00 126 THR A C 1
ATOM 995 O O . THR A 1 126 ? 31.342 -7.232 -57.749 1.00 34.00 126 THR A O 1
ATOM 998 N N . THR A 1 127 ? 31.212 -6.126 -59.699 1.00 40.66 127 THR A N 1
ATOM 999 C CA . THR A 1 127 ? 29.814 -5.709 -59.680 1.00 40.66 127 THR A CA 1
ATOM 1000 C C . THR A 1 127 ? 28.923 -6.897 -60.033 1.00 40.66 127 THR A C 1
ATOM 1002 O O . THR A 1 127 ? 28.984 -7.363 -61.164 1.00 40.66 127 THR A O 1
ATOM 1005 N N . THR A 1 128 ? 28.053 -7.347 -59.126 1.00 29.34 128 THR A N 1
ATOM 1006 C CA . THR A 1 128 ? 26.872 -8.150 -59.491 1.00 29.34 128 THR A CA 1
ATOM 1007 C C . THR A 1 128 ? 25.730 -7.916 -58.508 1.00 29.34 128 THR A C 1
ATOM 1009 O O . THR A 1 128 ? 25.847 -8.102 -57.300 1.00 29.34 128 THR A O 1
ATOM 1012 N N . THR A 1 129 ? 24.619 -7.491 -59.087 1.00 39.78 129 THR A N 1
ATOM 1013 C CA . THR A 1 129 ? 23.264 -7.373 -58.557 1.00 39.78 129 THR A CA 1
ATOM 1014 C C . THR A 1 129 ? 22.761 -8.652 -57.881 1.00 39.78 129 THR A C 1
ATOM 1016 O O . THR A 1 129 ? 22.722 -9.678 -58.551 1.00 39.78 129 THR A O 1
ATOM 1019 N N . SER A 1 130 ? 22.281 -8.570 -56.630 1.00 36.44 130 SER A N 1
ATOM 1020 C CA . SER A 1 130 ? 21.079 -9.284 -56.136 1.00 36.44 130 SER A CA 1
ATOM 1021 C C . SER A 1 130 ? 20.917 -9.170 -54.611 1.00 36.44 130 SER A C 1
ATOM 1023 O O . SER A 1 130 ? 21.781 -9.616 -53.862 1.00 36.44 130 SER A O 1
ATOM 1025 N N . SER A 1 131 ? 19.764 -8.627 -54.194 1.00 40.28 131 SER A N 1
ATOM 1026 C CA . SER A 1 131 ? 19.022 -8.891 -52.942 1.00 40.28 131 SER A CA 1
ATOM 1027 C C . SER A 1 131 ? 19.800 -8.900 -51.615 1.00 40.28 131 SER A C 1
ATOM 1029 O O . SER A 1 131 ? 20.434 -9.886 -51.241 1.00 40.28 131 SER A O 1
ATOM 1031 N N . GLY A 1 132 ? 19.654 -7.800 -50.869 1.00 38.84 132 GLY A N 1
ATOM 1032 C CA . GLY A 1 132 ? 20.256 -7.555 -49.560 1.00 38.84 132 GLY A CA 1
ATOM 1033 C C . GLY A 1 132 ? 19.971 -8.636 -48.515 1.00 38.84 132 GLY A C 1
ATOM 1034 O O . GLY A 1 132 ? 18.828 -8.928 -48.175 1.00 38.84 132 GLY A O 1
ATOM 1035 N N . LYS A 1 133 ? 21.062 -9.187 -47.982 1.00 45.59 133 LYS A N 1
ATOM 1036 C CA . LYS A 1 133 ? 21.127 -10.082 -46.827 1.00 45.59 133 LYS A CA 1
ATOM 1037 C C . LYS A 1 133 ? 21.363 -9.220 -45.580 1.00 45.59 133 LYS A C 1
ATOM 1039 O O . LYS A 1 133 ? 22.503 -8.891 -45.262 1.00 45.59 133 LYS A O 1
ATOM 1044 N N . PHE A 1 134 ? 20.299 -8.825 -44.885 1.00 42.59 134 PHE A N 1
ATOM 1045 C CA . PHE A 1 134 ? 20.409 -8.222 -43.555 1.00 42.59 134 PHE A CA 1
ATOM 1046 C C . PHE A 1 134 ? 20.469 -9.343 -42.513 1.00 42.59 134 PHE A C 1
ATOM 1048 O O . PHE A 1 134 ? 19.457 -9.858 -42.060 1.00 42.59 134 PHE A O 1
ATOM 1055 N N . SER A 1 135 ? 21.684 -9.759 -42.161 1.00 45.19 135 SER A N 1
ATOM 1056 C CA . SER A 1 135 ? 21.926 -10.657 -41.031 1.00 45.19 135 SER A CA 1
ATOM 1057 C C . SER A 1 135 ? 21.785 -9.863 -39.733 1.00 45.19 135 SER A C 1
ATOM 1059 O O . SER A 1 135 ? 22.750 -9.253 -39.276 1.00 45.19 135 SER A O 1
ATOM 1061 N N . SER A 1 136 ? 20.592 -9.861 -39.138 1.00 47.78 136 SER A N 1
ATOM 1062 C CA . SER A 1 136 ? 20.427 -9.491 -37.733 1.00 47.78 136 SER A CA 1
ATOM 1063 C C . SER A 1 136 ? 20.404 -10.771 -36.899 1.00 47.78 136 SER A C 1
ATOM 1065 O O . SER A 1 136 ? 19.627 -11.682 -37.169 1.00 47.78 136 SER A O 1
ATOM 1067 N N . THR A 1 137 ? 21.257 -10.865 -35.878 1.00 53.53 137 THR A N 1
ATOM 1068 C CA . THR A 1 137 ? 21.264 -11.950 -34.876 1.00 53.53 137 THR A CA 1
ATOM 1069 C C . THR A 1 137 ? 20.034 -11.852 -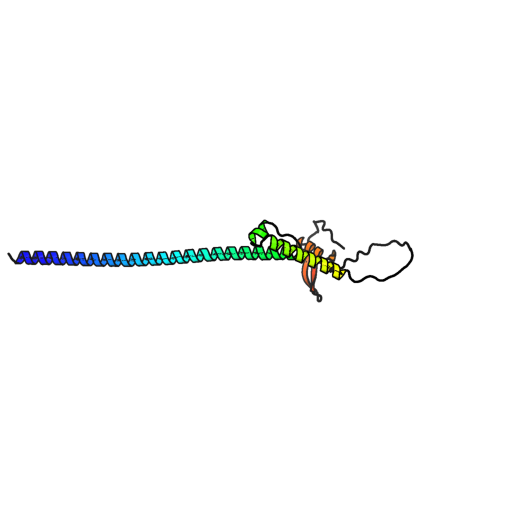33.956 1.00 53.53 137 THR A C 1
ATOM 1071 O O . THR A 1 137 ? 20.121 -11.989 -32.738 1.00 53.53 137 THR A O 1
ATOM 1074 N N . ALA A 1 138 ? 18.865 -11.530 -34.508 1.00 58.06 138 ALA A N 1
ATOM 1075 C CA . ALA A 1 138 ? 17.605 -11.620 -33.806 1.00 58.06 138 ALA A CA 1
ATOM 1076 C C . ALA A 1 138 ? 17.238 -13.100 -33.730 1.00 58.06 138 ALA A C 1
ATOM 1078 O O . ALA A 1 138 ? 17.277 -13.821 -34.723 1.00 58.06 138 ALA A O 1
ATOM 1079 N N . LYS A 1 139 ? 16.888 -13.575 -32.537 1.00 69.81 139 LYS A N 1
ATOM 1080 C CA . LYS A 1 139 ? 16.339 -14.917 -32.368 1.00 69.81 139 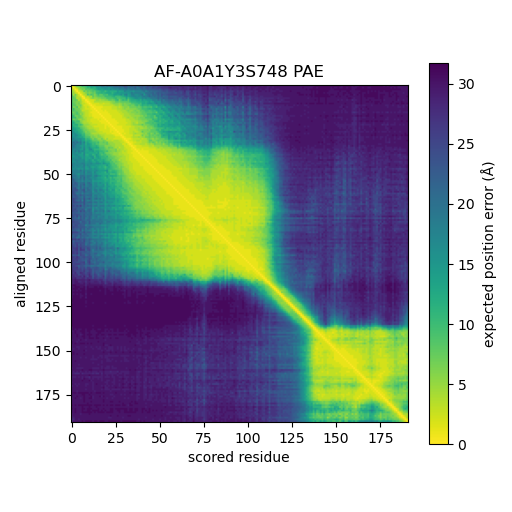LYS A CA 1
ATOM 1081 C C . LYS A 1 139 ? 15.022 -14.977 -33.154 1.00 69.81 139 LYS A C 1
ATOM 1083 O O . LYS A 1 139 ? 14.045 -14.339 -32.758 1.00 69.81 139 LYS A O 1
ATOM 1088 N N . LEU A 1 140 ? 15.032 -15.656 -34.297 1.00 77.31 140 LEU A N 1
ATOM 1089 C CA . LEU A 1 140 ? 13.865 -15.788 -35.162 1.00 77.31 140 LEU A CA 1
ATOM 1090 C C . LEU A 1 140 ? 13.014 -16.973 -34.702 1.00 77.31 140 LEU A C 1
ATOM 1092 O O . LEU A 1 140 ? 13.528 -18.001 -34.262 1.00 77.31 140 LEU A O 1
ATOM 1096 N N . VAL A 1 141 ? 11.702 -16.813 -34.795 1.00 76.62 141 VAL A N 1
ATOM 1097 C CA . VAL A 1 141 ? 10.714 -17.867 -34.591 1.00 76.62 141 VAL A CA 1
ATOM 1098 C C . VAL A 1 141 ? 9.922 -18.032 -35.875 1.00 76.62 141 VAL A C 1
ATOM 1100 O O . VAL A 1 141 ? 9.492 -17.059 -36.493 1.00 76.62 141 VAL A O 1
ATOM 1103 N N . SER A 1 142 ? 9.755 -19.282 -36.295 1.00 81.75 142 SER A N 1
ATOM 1104 C CA . SER A 1 142 ? 8.974 -19.603 -37.482 1.00 81.75 142 SER A CA 1
ATOM 1105 C C . SER A 1 142 ? 7.494 -19.599 -37.124 1.00 81.75 142 SER A C 1
ATOM 1107 O O . SER A 1 142 ? 7.062 -20.337 -36.234 1.00 81.75 142 SER A O 1
ATOM 1109 N N . ILE A 1 143 ? 6.720 -18.762 -37.810 1.00 73.88 143 ILE A N 1
ATOM 1110 C CA . ILE A 1 143 ? 5.268 -18.720 -37.674 1.00 73.88 143 ILE A CA 1
ATOM 1111 C C . ILE A 1 143 ? 4.648 -19.050 -39.036 1.00 73.88 143 ILE A C 1
ATOM 1113 O O . ILE A 1 143 ? 4.963 -18.385 -40.031 1.00 73.88 143 ILE A O 1
ATOM 1117 N N . PRO A 1 144 ? 3.730 -20.031 -39.108 1.00 74.12 144 PRO A N 1
ATOM 1118 C CA . PRO A 1 144 ? 2.960 -20.286 -40.322 1.00 74.12 144 PRO A CA 1
ATOM 1119 C C . PRO A 1 144 ? 2.302 -18.993 -40.840 1.00 74.12 144 PRO A C 1
ATOM 1121 O O . PRO A 1 144 ? 1.897 -18.154 -40.046 1.00 74.12 144 PRO A O 1
ATOM 1124 N N . GLN A 1 145 ? 2.210 -18.804 -42.158 1.00 73.19 145 GLN A N 1
ATOM 1125 C CA . GLN A 1 145 ? 1.741 -17.574 -42.839 1.00 73.19 145 GLN A CA 1
ATOM 1126 C C . GLN A 1 145 ? 2.653 -16.333 -42.740 1.00 73.19 145 GLN A C 1
ATOM 1128 O O . GLN A 1 145 ? 2.675 -15.543 -43.682 1.00 73.19 145 GLN A O 1
ATOM 1133 N N . TYR A 1 146 ? 3.432 -16.162 -41.668 1.00 72.75 146 TYR A N 1
ATOM 1134 C CA . TYR A 1 146 ? 4.268 -14.968 -41.462 1.00 72.75 146 TYR A CA 1
ATOM 1135 C C . TYR A 1 146 ? 5.761 -15.180 -41.766 1.00 72.75 146 TYR A C 1
ATOM 1137 O O . TYR A 1 146 ? 6.461 -14.204 -42.038 1.00 72.75 146 TYR A O 1
ATOM 1145 N N . GLY A 1 147 ? 6.228 -16.432 -41.805 1.00 77.25 147 GLY A N 1
ATOM 1146 C CA . GLY A 1 147 ? 7.629 -16.783 -42.053 1.00 77.25 147 GLY A CA 1
ATOM 1147 C C . GLY A 1 147 ? 8.479 -16.719 -40.783 1.00 77.25 147 GLY A C 1
ATOM 1148 O O . GLY A 1 147 ? 7.964 -16.851 -39.673 1.00 77.25 147 GLY A O 1
ATOM 1149 N N . GLU A 1 148 ? 9.790 -16.548 -40.946 1.00 77.31 148 GLU A N 1
ATOM 1150 C CA . GLU A 1 148 ? 10.691 -16.282 -39.824 1.00 77.31 148 GLU A CA 1
ATOM 1151 C C . GLU A 1 148 ? 10.519 -14.832 -39.371 1.00 77.31 148 GLU A C 1
ATOM 1153 O O . GLU A 1 148 ? 10.694 -13.898 -40.151 1.00 77.31 148 GLU A O 1
ATOM 1158 N N . VAL A 1 149 ? 10.133 -14.648 -38.113 1.00 76.62 149 VAL A N 1
ATOM 1159 C CA . VAL A 1 149 ? 9.945 -13.328 -37.507 1.00 76.62 149 VAL A CA 1
ATOM 1160 C C . VAL A 1 149 ? 10.701 -13.253 -36.192 1.00 76.62 149 VAL A C 1
ATOM 1162 O O . VAL A 1 149 ? 10.874 -14.259 -35.505 1.00 76.62 149 VAL A O 1
ATOM 1165 N N . SER A 1 150 ? 11.151 -12.063 -35.804 1.00 82.31 150 SER A N 1
ATOM 1166 C CA . SER A 1 150 ? 11.787 -11.876 -34.498 1.00 82.31 150 SER A CA 1
ATOM 1167 C C . SER A 1 150 ? 10.823 -12.235 -33.354 1.00 82.31 150 SER A C 1
ATOM 1169 O O . SER A 1 150 ? 9.609 -12.047 -33.472 1.00 82.31 150 SER A O 1
ATOM 1171 N N . VAL A 1 151 ? 11.334 -12.710 -32.207 1.00 77.88 151 VAL A N 1
ATOM 1172 C CA . VAL A 1 151 ? 10.481 -12.953 -31.019 1.00 77.88 151 VAL A CA 1
ATOM 1173 C C . VAL A 1 151 ? 9.693 -11.696 -30.617 1.00 77.88 151 VAL A C 1
ATOM 1175 O O . VAL A 1 151 ? 8.541 -11.797 -30.195 1.00 77.88 151 VAL A O 1
ATOM 1178 N N . ALA A 1 152 ? 10.283 -10.509 -30.780 1.00 79.31 152 ALA A N 1
ATOM 1179 C CA . ALA A 1 152 ? 9.616 -9.240 -30.505 1.00 79.31 152 ALA A CA 1
ATOM 1180 C C . ALA A 1 152 ? 8.417 -9.011 -31.443 1.00 79.31 152 ALA A C 1
ATOM 1182 O O . ALA A 1 152 ? 7.324 -8.674 -30.983 1.00 79.31 152 ALA A O 1
ATOM 1183 N N . ASP A 1 153 ? 8.577 -9.262 -32.742 1.00 78.25 153 ASP A N 1
ATOM 1184 C CA . ASP A 1 153 ? 7.482 -9.135 -33.705 1.00 78.25 153 ASP A CA 1
ATOM 1185 C C . ASP A 1 153 ? 6.416 -10.222 -33.519 1.00 78.25 153 ASP A C 1
ATOM 1187 O O . ASP A 1 153 ? 5.221 -9.934 -33.602 1.00 78.25 153 ASP A O 1
ATOM 1191 N N . ALA A 1 154 ? 6.809 -11.441 -33.143 1.00 81.75 154 ALA A N 1
ATOM 1192 C CA . ALA A 1 154 ? 5.881 -12.508 -32.776 1.00 81.75 154 ALA A CA 1
ATOM 1193 C C . ALA A 1 154 ? 4.985 -12.122 -31.583 1.00 81.75 154 ALA A C 1
ATOM 1195 O O . ALA A 1 154 ? 3.782 -12.397 -31.581 1.00 81.75 154 ALA A O 1
ATOM 1196 N N . GLN A 1 155 ? 5.535 -11.427 -30.581 1.00 81.50 155 GLN A N 1
ATOM 1197 C CA . GLN A 1 155 ? 4.752 -10.896 -29.462 1.00 81.50 155 GLN A CA 1
ATOM 1198 C C . GLN A 1 155 ? 3.789 -9.790 -29.899 1.00 81.50 155 GLN A C 1
ATOM 1200 O O . GLN A 1 155 ? 2.660 -9.746 -29.409 1.00 81.50 155 GLN A O 1
ATOM 1205 N N . ARG A 1 156 ? 4.185 -8.933 -30.848 1.00 80.81 156 ARG A N 1
ATOM 1206 C CA . ARG A 1 156 ? 3.303 -7.898 -31.416 1.00 80.81 156 ARG A CA 1
ATOM 1207 C C . ARG A 1 156 ? 2.151 -8.520 -32.204 1.00 80.81 156 ARG A C 1
ATOM 1209 O O . ARG A 1 156 ? 1.009 -8.099 -32.033 1.00 80.81 156 ARG A O 1
ATOM 1216 N N . LEU A 1 157 ? 2.418 -9.570 -32.983 1.00 81.75 157 LEU A N 1
ATOM 1217 C CA . LEU A 1 157 ? 1.385 -10.356 -33.666 1.00 81.75 157 LEU A CA 1
ATOM 1218 C C . LEU A 1 15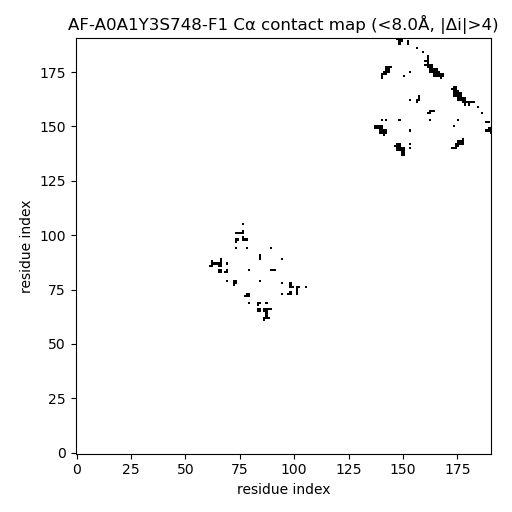7 ? 0.441 -11.037 -32.662 1.00 81.75 157 LEU A C 1
ATOM 1220 O O . LEU A 1 157 ? -0.776 -11.038 -32.860 1.00 81.75 157 LEU A O 1
ATOM 1224 N N . LYS A 1 158 ? 0.975 -11.562 -31.550 1.00 84.00 158 LYS A N 1
ATOM 1225 C CA . LYS A 1 158 ? 0.166 -12.139 -30.466 1.00 84.00 158 LYS A CA 1
ATOM 1226 C C . LYS A 1 158 ? -0.723 -11.077 -29.817 1.00 84.00 158 LYS A C 1
ATOM 1228 O O . LYS A 1 158 ? -1.913 -11.311 -29.636 1.00 84.00 158 LYS A O 1
ATOM 1233 N N . ALA A 1 159 ? -0.171 -9.905 -29.503 1.00 82.12 159 ALA A N 1
ATOM 1234 C CA . ALA A 1 159 ? -0.908 -8.782 -28.921 1.00 82.12 159 ALA A CA 1
ATOM 1235 C C . ALA A 1 159 ? -1.999 -8.246 -29.864 1.00 82.12 159 ALA A C 1
ATOM 1237 O O . ALA A 1 159 ? -3.070 -7.845 -29.416 1.00 82.12 159 ALA A O 1
ATOM 1238 N N . ALA A 1 160 ? -1.767 -8.291 -31.178 1.00 78.62 160 ALA A N 1
ATOM 1239 C CA . ALA A 1 160 ? -2.780 -7.982 -32.185 1.00 78.62 160 ALA A CA 1
ATOM 1240 C C . ALA A 1 160 ? -3.861 -9.077 -32.322 1.00 78.62 160 ALA A C 1
ATOM 1242 O O . ALA A 1 160 ? -4.910 -8.845 -32.934 1.00 78.62 160 ALA A O 1
ATOM 1243 N N . GLY A 1 161 ? -3.641 -10.252 -31.725 1.00 83.81 161 GLY A N 1
ATOM 1244 C CA . GLY A 1 161 ? -4.530 -11.411 -31.785 1.00 83.81 161 GLY A CA 1
ATOM 1245 C C . GLY A 1 161 ? -4.436 -12.199 -33.091 1.00 83.81 161 GLY A C 1
ATOM 1246 O O . GLY A 1 161 ? -5.342 -12.975 -33.377 1.00 83.81 161 GLY A O 1
ATOM 1247 N N . LEU A 1 162 ? -3.378 -11.988 -33.881 1.00 84.62 162 LEU A N 1
ATOM 1248 C CA . LEU A 1 162 ? -3.137 -12.641 -35.177 1.00 84.62 162 LEU A CA 1
ATOM 1249 C C . LEU A 1 162 ? -2.489 -14.016 -35.028 1.00 84.62 162 LEU A C 1
ATOM 1251 O O . LEU A 1 162 ? -2.608 -14.875 -35.895 1.00 84.62 162 LEU A O 1
ATOM 1255 N N . VAL A 1 163 ? -1.793 -14.227 -33.913 1.00 87.25 163 VAL A N 1
ATOM 1256 C CA . VAL A 1 163 ? -1.158 -15.500 -33.577 1.00 87.25 163 VAL A CA 1
ATOM 1257 C C . VAL A 1 163 ? -1.397 -15.817 -32.105 1.00 87.25 163 VAL A C 1
ATOM 1259 O O . VAL A 1 163 ? -1.584 -14.922 -31.280 1.00 87.25 163 VAL A O 1
ATOM 1262 N N . ARG A 1 164 ? -1.374 -17.098 -31.748 1.00 86.75 164 ARG A N 1
ATOM 1263 C CA . ARG A 1 164 ? -1.462 -17.574 -30.362 1.00 86.75 164 ARG A CA 1
ATOM 1264 C C . ARG A 1 164 ? -0.253 -18.437 -30.027 1.00 86.75 164 ARG A C 1
ATOM 1266 O O . ARG A 1 164 ? 0.223 -19.180 -30.878 1.00 86.75 164 ARG A O 1
ATOM 1273 N N . LEU A 1 165 ? 0.233 -18.323 -28.792 1.00 87.56 165 LEU A N 1
ATOM 1274 C CA . LEU A 1 165 ? 1.328 -19.148 -28.278 1.00 87.56 165 LEU A CA 1
ATOM 1275 C C . LEU A 1 165 ? 0.793 -20.556 -27.993 1.00 87.56 165 LEU A C 1
ATOM 1277 O O . LEU A 1 165 ? -0.181 -20.690 -27.254 1.00 87.56 165 LEU A O 1
ATOM 1281 N N . THR A 1 166 ? 1.414 -21.581 -28.569 1.00 86.31 166 THR A N 1
ATOM 1282 C CA . THR A 1 166 ? 1.019 -22.987 -28.374 1.00 86.31 166 THR A CA 1
ATOM 1283 C C . THR A 1 166 ? 1.946 -23.745 -27.439 1.00 86.31 166 THR A C 1
ATOM 1285 O O . THR A 1 166 ? 1.541 -24.755 -26.877 1.00 86.31 166 THR A O 1
ATOM 1288 N N . GLY A 1 167 ? 3.177 -23.273 -27.260 1.00 83.06 167 GLY A N 1
ATOM 1289 C CA . GLY A 1 167 ? 4.159 -23.918 -26.399 1.00 83.06 167 GLY A CA 1
ATOM 1290 C C . GLY A 1 167 ? 5.565 -23.408 -26.672 1.00 83.06 167 GLY A C 1
ATOM 1291 O O . GLY A 1 167 ? 5.738 -22.335 -27.251 1.00 83.06 167 GLY A O 1
ATOM 1292 N N . TYR A 1 168 ? 6.555 -24.196 -26.266 1.00 84.00 168 TYR A N 1
ATOM 1293 C CA . TYR A 1 168 ? 7.967 -23.937 -26.518 1.00 84.00 168 TYR A CA 1
ATOM 1294 C C . TYR A 1 168 ? 8.582 -25.135 -27.242 1.00 84.00 168 TYR A C 1
ATOM 1296 O O . TYR A 1 168 ? 8.214 -26.277 -26.968 1.00 84.00 168 TYR A O 1
ATOM 1304 N N . ASP A 1 169 ? 9.494 -24.881 -28.177 1.00 79.44 169 ASP A N 1
ATOM 1305 C CA . ASP A 1 169 ? 10.246 -25.942 -28.840 1.00 79.44 169 ASP A CA 1
ATOM 1306 C C . ASP A 1 169 ? 11.294 -26.565 -27.893 1.00 79.44 169 ASP A C 1
ATOM 1308 O O . ASP A 1 169 ? 11.546 -26.088 -26.784 1.00 79.44 169 ASP A O 1
ATOM 1312 N N . LYS A 1 170 ? 11.957 -27.631 -28.354 1.00 74.38 170 LYS A N 1
ATOM 1313 C CA . LYS A 1 170 ? 13.054 -28.310 -27.636 1.00 74.38 170 LYS A CA 1
ATOM 1314 C C . LYS A 1 170 ? 14.259 -27.412 -27.310 1.00 74.38 170 LYS A C 1
ATOM 1316 O O . LYS A 1 170 ? 15.108 -27.804 -26.519 1.00 74.38 170 LYS A O 1
ATOM 1321 N N . ASN A 1 171 ? 14.332 -26.228 -27.914 1.00 73.19 171 ASN A N 1
ATOM 1322 C CA . ASN A 1 171 ? 15.373 -25.227 -27.706 1.00 73.19 171 ASN A CA 1
ATOM 1323 C C . ASN A 1 171 ? 14.881 -24.068 -26.806 1.00 73.19 171 ASN A C 1
ATOM 1325 O O . ASN A 1 171 ? 15.588 -23.072 -26.639 1.00 73.19 171 ASN A O 1
ATOM 1329 N N . GLY A 1 172 ? 13.669 -24.173 -26.240 1.00 74.69 172 GLY A N 1
ATOM 1330 C CA . GLY A 1 172 ? 13.055 -23.160 -25.381 1.00 74.69 172 GLY A CA 1
ATOM 1331 C C . GLY A 1 172 ? 12.509 -21.938 -26.130 1.00 74.69 172 GLY A C 1
ATOM 1332 O O . GLY A 1 172 ? 12.306 -20.886 -25.521 1.00 74.69 172 GLY A O 1
ATOM 1333 N N . ASN A 1 173 ? 12.292 -22.024 -27.443 1.00 78.62 173 ASN A N 1
ATOM 1334 C CA . ASN A 1 173 ? 11.763 -20.927 -28.254 1.00 78.62 173 ASN A CA 1
ATOM 1335 C C . ASN A 1 173 ? 10.236 -20.967 -28.286 1.00 78.62 173 ASN A C 1
ATOM 1337 O O . ASN A 1 173 ? 9.670 -22.044 -28.469 1.00 78.62 173 ASN A O 1
ATOM 1341 N N . PRO A 1 174 ? 9.550 -19.820 -28.157 1.00 80.62 174 PRO A N 1
ATOM 1342 C CA . PRO A 1 174 ? 8.097 -19.790 -28.199 1.00 80.62 174 PRO A CA 1
ATOM 1343 C C . PRO A 1 174 ? 7.580 -20.175 -29.591 1.00 80.62 174 PRO A C 1
ATOM 1345 O O . PRO A 1 174 ? 7.992 -19.605 -30.602 1.00 80.62 174 PRO A O 1
ATOM 1348 N N . MET A 1 175 ? 6.652 -21.128 -29.630 1.00 83.19 175 MET A N 1
ATOM 1349 C CA . MET A 1 175 ? 5.968 -21.572 -30.841 1.00 83.19 175 MET A CA 1
ATOM 1350 C C . MET A 1 175 ? 4.608 -20.892 -30.957 1.00 83.19 175 MET A C 1
ATOM 1352 O O . MET A 1 175 ? 3.800 -20.933 -30.024 1.00 83.19 175 MET A O 1
ATOM 1356 N N . TYR A 1 176 ? 4.341 -20.294 -32.115 1.00 85.38 176 TYR A N 1
ATOM 1357 C CA . TYR A 1 176 ? 3.092 -19.592 -32.387 1.00 85.38 176 TYR A CA 1
ATOM 1358 C C . TYR A 1 176 ? 2.356 -20.213 -33.570 1.00 85.38 176 TYR A C 1
ATOM 1360 O O . TYR A 1 176 ? 2.974 -20.636 -34.545 1.00 85.38 176 TYR A O 1
ATOM 1368 N N . VAL A 1 177 ? 1.026 -20.201 -33.510 1.00 85.00 177 VAL A N 1
ATOM 1369 C CA . VAL A 1 177 ? 0.167 -20.558 -34.647 1.00 85.00 177 VAL A CA 1
ATOM 1370 C C . VAL A 1 177 ? -0.759 -19.395 -35.001 1.00 85.00 177 VAL A C 1
ATOM 1372 O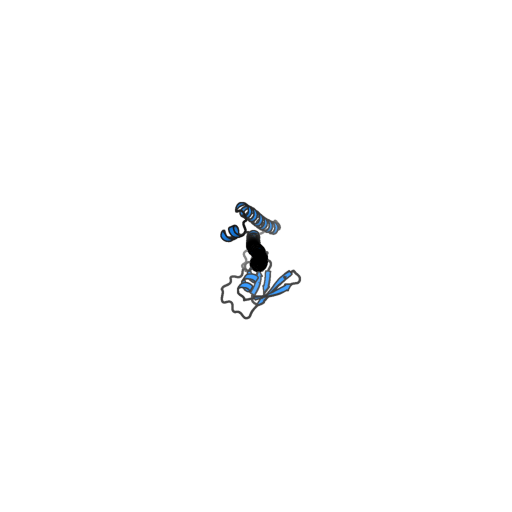 O . VAL A 1 177 ? -1.230 -18.708 -34.087 1.00 85.00 177 VAL A O 1
ATOM 1375 N N . PRO A 1 178 ? -1.050 -19.166 -36.292 1.00 83.31 178 PRO A N 1
ATOM 1376 C CA . PRO A 1 178 ? -2.008 -18.156 -36.721 1.00 83.31 178 PRO A CA 1
ATOM 1377 C C . PRO A 1 178 ? -3.407 -18.396 -36.165 1.00 83.31 178 PRO A C 1
ATOM 1379 O O . PRO A 1 178 ? -3.818 -19.531 -35.900 1.00 83.31 178 PRO A O 1
ATOM 1382 N N . THR A 1 179 ? -4.148 -17.310 -36.003 1.00 82.62 179 THR A N 1
ATOM 1383 C CA . THR A 1 179 ? -5.585 -17.323 -35.735 1.00 82.62 179 THR A CA 1
ATOM 1384 C C . THR A 1 179 ? -6.343 -16.980 -37.020 1.00 82.62 179 THR A C 1
ATOM 1386 O O . THR A 1 179 ? -5.766 -16.486 -37.983 1.00 82.62 179 THR A O 1
ATOM 1389 N N . ALA A 1 180 ? -7.657 -17.209 -37.050 1.00 79.94 180 ALA A N 1
ATOM 1390 C CA . ALA A 1 180 ? -8.507 -16.834 -38.188 1.00 79.94 180 ALA A CA 1
ATOM 1391 C C . ALA A 1 180 ? -8.723 -15.309 -38.330 1.00 79.94 180 ALA A C 1
ATOM 1393 O O . ALA A 1 180 ? -9.553 -14.869 -39.122 1.00 79.94 180 ALA A O 1
ATOM 1394 N N . LYS A 1 181 ? -8.022 -14.492 -37.535 1.00 74.81 181 LYS A N 1
ATOM 1395 C CA . LYS A 1 181 ? -8.183 -13.041 -37.516 1.00 74.81 181 LYS A CA 1
ATOM 1396 C C . LYS A 1 181 ? -7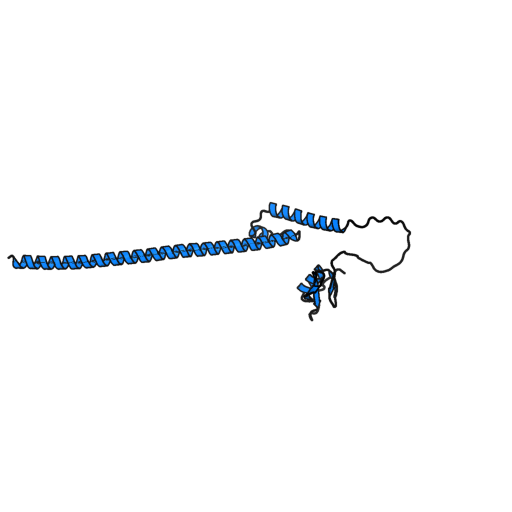.416 -12.418 -38.682 1.00 74.81 181 LYS A C 1
ATOM 1398 O O . LYS A 1 181 ? -6.227 -12.672 -38.848 1.00 74.81 181 LYS A O 1
ATOM 1403 N N . VAL A 1 182 ? -8.092 -11.581 -39.464 1.00 68.88 182 VAL A N 1
ATOM 1404 C CA . VAL A 1 182 ? -7.474 -10.847 -40.575 1.00 68.88 182 VAL A CA 1
ATOM 1405 C C . VAL A 1 182 ? -6.624 -9.699 -40.026 1.00 68.88 182 VAL A C 1
ATOM 1407 O O . VAL A 1 182 ? -6.938 -9.100 -38.994 1.00 68.88 182 VAL A O 1
ATOM 1410 N N . ASN A 1 183 ? -5.493 -9.433 -40.681 1.00 66.75 183 ASN A N 1
ATOM 1411 C CA . ASN A 1 183 ? -4.580 -8.381 -40.261 1.00 66.75 183 ASN A CA 1
ATOM 1412 C C . ASN A 1 183 ? -5.078 -6.986 -40.656 1.00 66.75 183 ASN A C 1
ATOM 1414 O O . ASN A 1 183 ? -4.675 -6.446 -41.681 1.00 66.75 183 ASN A O 1
ATOM 1418 N N . ASP A 1 184 ? -5.901 -6.387 -39.800 1.00 62.81 184 ASP A N 1
ATOM 1419 C CA . ASP A 1 184 ? -6.438 -5.035 -40.013 1.00 62.81 184 ASP A CA 1
ATOM 1420 C C . ASP A 1 184 ? -5.439 -3.921 -39.647 1.00 62.81 184 ASP A C 1
ATOM 1422 O O . ASP A 1 184 ? -5.678 -2.740 -39.899 1.00 62.81 184 ASP A O 1
ATOM 1426 N N . LYS A 1 185 ? -4.306 -4.273 -39.022 1.00 60.44 185 LYS A N 1
ATOM 1427 C CA . LYS A 1 185 ? -3.261 -3.327 -38.615 1.00 60.44 185 LYS A CA 1
ATOM 1428 C C . LYS A 1 185 ? -2.037 -3.546 -39.495 1.00 60.44 185 LYS A C 1
ATOM 1430 O O . LYS A 1 185 ? -1.499 -4.644 -39.547 1.00 60.44 185 LYS A O 1
ATOM 1435 N N . ASN A 1 186 ? -1.549 -2.509 -40.170 1.00 62.16 186 ASN A N 1
ATOM 1436 C CA . ASN A 1 186 ? -0.316 -2.608 -40.955 1.00 62.16 186 ASN A CA 1
ATOM 1437 C C . ASN A 1 186 ? 0.903 -2.739 -40.015 1.00 62.16 186 ASN A C 1
ATOM 1439 O O . ASN A 1 186 ? 1.570 -1.762 -39.675 1.00 62.16 186 ASN A O 1
ATOM 1443 N N . ILE A 1 187 ? 1.123 -3.949 -39.498 1.00 65.94 187 ILE A N 1
ATOM 1444 C CA . ILE A 1 187 ? 2.228 -4.289 -38.607 1.00 65.94 187 ILE A CA 1
ATOM 1445 C C . ILE A 1 187 ? 3.455 -4.503 -39.483 1.00 65.94 187 ILE A C 1
ATOM 1447 O O . ILE A 1 187 ? 3.560 -5.505 -40.188 1.00 65.94 187 ILE A O 1
ATOM 1451 N N . GLN A 1 188 ? 4.390 -3.558 -39.418 1.00 67.25 188 GLN A N 1
ATOM 1452 C CA . GLN A 1 188 ? 5.708 -3.732 -40.016 1.00 67.25 188 GLN A CA 1
ATOM 1453 C C . GLN A 1 188 ? 6.464 -4.808 -39.231 1.00 67.25 188 GLN A C 1
ATOM 1455 O O . GLN A 1 188 ? 6.713 -4.642 -38.033 1.00 67.25 188 GLN A O 1
ATOM 1460 N N . LEU A 1 189 ? 6.772 -5.911 -39.913 1.00 68.06 189 LEU A N 1
ATOM 1461 C CA . LEU A 1 189 ? 7.598 -7.002 -39.408 1.00 68.06 189 LEU A CA 1
ATOM 1462 C C . LEU A 1 189 ? 9.029 -6.764 -39.883 1.00 68.06 189 LEU A C 1
ATOM 1464 O O . LEU A 1 189 ? 9.250 -6.588 -41.083 1.00 68.06 189 LEU A O 1
ATOM 1468 N N . SER A 1 190 ? 9.985 -6.768 -38.958 1.00 60.34 190 SER A N 1
ATOM 1469 C CA . SER A 1 190 ? 11.401 -6.719 -39.309 1.00 60.34 190 SER A CA 1
ATOM 1470 C C . SER A 1 190 ? 11.814 -8.125 -39.743 1.00 60.34 190 SER A C 1
ATOM 1472 O O . SER A 1 190 ? 11.877 -9.032 -38.911 1.00 60.34 190 SER A O 1
ATOM 1474 N N . ARG A 1 191 ? 11.998 -8.315 -41.054 1.00 55.53 191 ARG A N 1
ATOM 1475 C CA . ARG A 1 191 ? 12.526 -9.551 -41.650 1.00 55.53 191 ARG A CA 1
ATOM 1476 C C . ARG A 1 191 ? 14.040 -9.482 -41.769 1.00 55.53 191 ARG A C 1
ATOM 1478 O O . ARG A 1 191 ? 14.532 -8.401 -42.162 1.00 55.53 191 ARG A O 1
#

Radius of gyration: 41.73 Å; Cα contacts (8 Å, |Δi|>4): 129; chains: 1; bounding box: 90×38×135 Å

Sequence (191 aa):
KLGQYNGDKEFAYQQYLDNYNKLQSYLGNLQDVNNDEYQKYLDEQEQKRYEQEQQQALQKQKQEMAQAQVDGILQAGVMPSSSLIAASGYSQEYINAMLQYYRQKAAAAARSSSSGGSSSSKSSTTTTTSSGKFSSTAKLVSIPQYGEVSVADAQRLKAAGLVRLTGYDKNGNPMYVPTAKVNDKNIQLSR

Foldseek 3Di:
DVVVVVVVVVVVVVVVVVVVVVVVVVVVVVVVVVVVVVVVVVVVVVVVVVVVVVVVVVLVVQLVVLLVVQVVCLLVLHHDDPVSCVSVVDDPVRSVVSSVVNVVVVVVVVVVVVPDDPDDDDDDDDDDDDDDDDDDPAPWAQEPPPGTFHPVLVVVCVVVVQWDFPAADPVRHTHIYGDPDDCPDPRDTDD